Protein AF-A0A1X3ISD0-F1 (afdb_monomer_lite)

Secondary structure (DSSP, 8-state):
----PPPPPPHHHHHHHHHHHHHHHHHHHHHHHHHHSHHHHHHHHHHHHHHHHHHHHHHHHHHHHHTS-HHHHHHHHHHTS-HHHHHHHHHHHHHHHHHHHHHHHTT----HHHHIIIIIIHHHHHHHHHHHHHHS-HHHHHHHHHTT-GGGGGGGG--HHHHHHHHHHHHHHHHHHHHHHHHHTT-TTS---HHHHHHHHHH-

Foldseek 3Di:
DDDDDPDPCPPVNVVVVVVVVVVVVVVVVVLVVQCPDPVVVVVVVVVVVVVVVVVVVVVVVVVVVPVCALLVVLLVVLVPDDCVSSVVVVVVLVVLVVVCVVCVVVVHRRCRSNCCSVPVSVVVVVVVVVVCVVPVPPVNCVVCVVLVNNCVVVVVPDDPVRVVVSVVSVVVVVVVQLVVQLVVLPCPPVPSDPVSSVVSVVVD

Structure (mmCIF, N/CA/C/O backbone):
data_AF-A0A1X3ISD0-F1
#
_entry.id   AF-A0A1X3ISD0-F1
#
loop_
_atom_site.group_PDB
_atom_site.id
_atom_site.type_symbol
_atom_site.label_atom_id
_atom_site.label_alt_id
_atom_site.label_comp_id
_atom_site.label_asym_id
_atom_site.label_entity_id
_atom_site.label_seq_id
_atom_site.pdbx_PDB_ins_code
_atom_site.Cartn_x
_atom_site.Cartn_y
_atom_site.Cartn_z
_atom_site.occupancy
_atom_site.B_iso_or_equiv
_atom_site.auth_seq_id
_atom_site.auth_comp_id
_atom_site.auth_asym_id
_atom_site.auth_atom_id
_atom_site.pdbx_PDB_model_num
ATOM 1 N N . GLU A 1 1 ? -62.591 -20.072 -14.871 1.00 38.78 1 GLU A N 1
ATOM 2 C CA . GLU A 1 1 ? -61.325 -20.826 -14.747 1.00 38.78 1 GLU A CA 1
ATOM 3 C C . GLU A 1 1 ? -60.532 -20.212 -13.598 1.00 38.78 1 GLU A C 1
ATOM 5 O O . GLU A 1 1 ? -60.422 -19.001 -13.573 1.00 38.78 1 GLU A O 1
ATOM 10 N N . GLY A 1 2 ? -60.033 -20.883 -12.570 1.00 45.59 2 GLY A N 1
ATOM 11 C CA . GLY A 1 2 ? -60.234 -22.225 -12.057 1.00 45.59 2 GLY A CA 1
ATOM 12 C C . GLY A 1 2 ? -59.922 -22.156 -10.557 1.00 45.59 2 GLY A C 1
ATOM 13 O O . GLY A 1 2 ? -58.881 -21.642 -10.155 1.00 45.59 2 GLY A O 1
ATOM 14 N N . THR A 1 3 ? -60.846 -22.611 -9.719 1.00 42.22 3 THR A N 1
ATOM 15 C CA . THR A 1 3 ? -60.597 -22.817 -8.291 1.00 42.22 3 THR A CA 1
ATOM 16 C C . THR A 1 3 ? -59.847 -24.136 -8.152 1.00 42.22 3 THR A C 1
ATOM 18 O O . THR A 1 3 ? -60.430 -25.199 -8.361 1.00 42.22 3 THR A O 1
ATOM 21 N N . GLY A 1 4 ? -58.545 -24.065 -7.870 1.00 45.06 4 GLY A N 1
ATOM 22 C CA . GLY A 1 4 ? -57.717 -25.232 -7.580 1.00 45.06 4 GLY A CA 1
ATOM 23 C C . GLY A 1 4 ? -58.207 -25.915 -6.307 1.00 45.06 4 GLY A C 1
ATOM 24 O O . GLY A 1 4 ? -57.958 -25.435 -5.206 1.00 45.06 4 GLY A O 1
ATOM 25 N N . ILE A 1 5 ? -58.946 -27.007 -6.475 1.00 48.41 5 ILE A N 1
ATOM 26 C CA . ILE A 1 5 ? -59.338 -27.919 -5.401 1.00 48.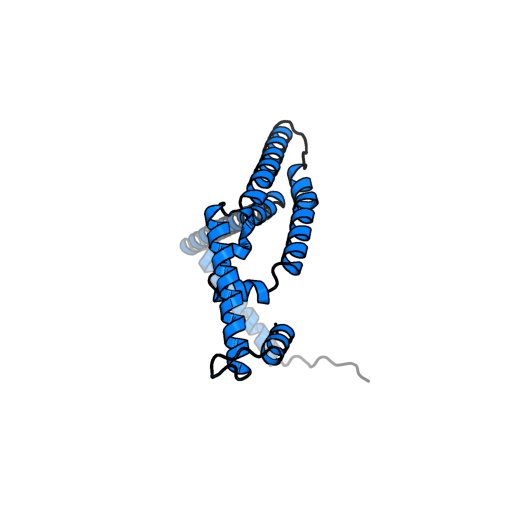41 5 ILE A CA 1
ATOM 27 C C . ILE A 1 5 ? -58.033 -28.510 -4.835 1.00 48.41 5 ILE A C 1
ATOM 29 O O . ILE A 1 5 ? -57.264 -29.067 -5.625 1.00 48.41 5 ILE A O 1
ATOM 33 N N . PRO A 1 6 ? -57.729 -28.390 -3.527 1.00 56.78 6 PRO A N 1
ATOM 34 C CA . PRO A 1 6 ? -56.578 -29.078 -2.961 1.00 56.78 6 PRO A CA 1
ATOM 35 C C . PRO A 1 6 ? -56.809 -30.579 -3.142 1.00 56.78 6 PRO A C 1
ATOM 37 O O . PRO A 1 6 ? -57.870 -31.095 -2.788 1.00 56.78 6 PRO A O 1
ATOM 40 N N . ALA A 1 7 ? -55.849 -31.256 -3.775 1.00 58.34 7 ALA A N 1
ATOM 41 C CA . ALA A 1 7 ? -55.898 -32.699 -3.956 1.00 58.34 7 ALA A CA 1
ATOM 42 C C . ALA A 1 7 ? -56.188 -33.354 -2.593 1.00 58.34 7 ALA A C 1
ATOM 44 O O . ALA A 1 7 ? -55.534 -32.979 -1.617 1.00 58.34 7 ALA A O 1
ATOM 45 N N . PRO A 1 8 ? -57.166 -34.274 -2.491 1.00 62.66 8 PRO A N 1
ATOM 46 C CA . PRO A 1 8 ? -57.439 -34.944 -1.229 1.00 62.66 8 PRO A CA 1
ATOM 47 C C . PRO A 1 8 ? -56.151 -35.639 -0.798 1.00 62.66 8 PRO A C 1
ATOM 49 O O . PRO A 1 8 ? -55.604 -36.440 -1.561 1.00 62.66 8 PRO A O 1
ATOM 52 N N . GLU A 1 9 ? -55.636 -35.278 0.380 1.00 61.91 9 GLU A N 1
ATOM 53 C CA . GLU A 1 9 ? -54.476 -35.941 0.967 1.00 61.91 9 GLU A CA 1
ATOM 54 C C . GLU A 1 9 ? -54.738 -37.446 0.916 1.00 61.91 9 GLU A C 1
ATOM 56 O O . GLU A 1 9 ? -55.729 -37.949 1.452 1.00 61.91 9 GLU A O 1
ATOM 61 N N . SER A 1 10 ? -53.900 -38.158 0.165 1.00 77.00 10 SER A N 1
ATOM 62 C CA . SER A 1 10 ? -54.005 -39.605 0.041 1.00 77.00 10 SER A CA 1
ATOM 63 C C . SER A 1 10 ? -53.970 -40.198 1.447 1.00 77.00 10 SER A C 1
ATOM 65 O O . SER A 1 10 ? -53.147 -39.798 2.267 1.00 77.00 10 SER A O 1
ATOM 67 N N . ALA A 1 11 ? -54.817 -41.184 1.746 1.00 79.25 11 ALA A N 1
ATOM 68 C CA . ALA A 1 11 ? -54.776 -41.858 3.047 1.00 79.25 11 ALA A CA 1
ATOM 69 C C . ALA A 1 11 ? -53.349 -42.342 3.396 1.00 79.25 11 ALA A C 1
ATOM 71 O O . ALA A 1 11 ? -52.962 -42.355 4.559 1.00 79.25 11 ALA A O 1
ATOM 72 N N . LEU A 1 12 ? -52.529 -42.650 2.382 1.00 82.31 12 LEU A N 1
ATOM 73 C CA . LEU A 1 12 ? -51.116 -42.994 2.537 1.00 82.31 12 LEU A CA 1
ATOM 74 C C . LEU A 1 12 ? -50.224 -41.818 2.969 1.00 82.31 12 LEU A C 1
ATOM 76 O O . LEU A 1 12 ? -49.296 -42.045 3.740 1.00 82.31 12 LEU A O 1
ATOM 80 N N . SER A 1 13 ? -50.470 -40.586 2.506 1.00 83.19 13 SER A N 1
ATOM 81 C CA . SER A 1 13 ? -49.687 -39.418 2.942 1.00 83.19 13 SER A CA 1
ATOM 82 C C . SER A 1 13 ? -49.973 -39.081 4.402 1.00 83.19 13 SER A C 1
ATOM 84 O O . SER A 1 13 ? -49.036 -38.916 5.172 1.00 83.19 13 SER A O 1
ATOM 86 N N . SER A 1 14 ? -51.243 -39.130 4.817 1.00 86.50 14 SER A N 1
ATOM 87 C CA . SER A 1 14 ? -51.630 -38.946 6.223 1.00 86.50 14 SER A CA 1
ATOM 88 C C . SER A 1 14 ? -50.977 -39.986 7.150 1.00 86.50 14 SER A C 1
ATOM 90 O O . SER A 1 14 ? -50.458 -39.643 8.212 1.00 86.50 14 SER A O 1
ATOM 92 N N . TRP A 1 15 ? -50.918 -41.254 6.725 1.00 88.75 15 TRP A N 1
ATOM 93 C CA . TRP A 1 15 ? -50.222 -42.311 7.468 1.00 88.75 15 TRP A CA 1
ATOM 94 C C . TRP A 1 15 ? -48.700 -42.119 7.518 1.00 88.75 15 TRP A C 1
ATOM 96 O O . TRP A 1 15 ? -48.088 -42.384 8.552 1.00 88.75 15 TRP A O 1
ATOM 106 N N . LEU A 1 16 ? -48.080 -41.659 6.427 1.00 91.31 16 LEU A N 1
ATOM 107 C CA . LEU A 1 16 ? -46.647 -41.356 6.38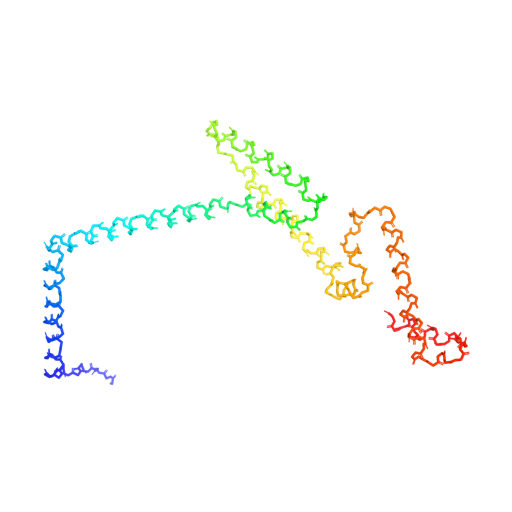8 1.00 91.31 16 LEU A CA 1
ATOM 108 C C . LEU A 1 16 ? -46.285 -40.187 7.308 1.00 91.31 16 LEU A C 1
ATOM 110 O O . LEU A 1 16 ? -45.279 -40.269 8.010 1.00 91.31 16 LEU A O 1
ATOM 114 N N . ASP A 1 17 ? -47.104 -39.138 7.343 1.00 90.50 17 ASP A N 1
ATOM 115 C CA . ASP A 1 17 ? -46.893 -37.988 8.225 1.00 90.50 17 ASP A CA 1
ATOM 116 C C . ASP A 1 17 ? -47.109 -38.366 9.694 1.00 90.50 17 ASP A C 1
ATOM 118 O O . ASP A 1 17 ? -46.289 -38.017 10.544 1.00 90.50 17 ASP A O 1
ATOM 122 N N . ALA A 1 18 ? -48.129 -39.177 9.997 1.00 89.44 18 ALA A N 1
ATOM 123 C CA . ALA A 1 18 ? -48.327 -39.734 11.335 1.00 89.44 18 ALA A CA 1
ATOM 124 C C . ALA A 1 18 ? -47.144 -40.614 11.775 1.00 89.44 18 ALA A C 1
ATOM 126 O O . ALA A 1 18 ? -46.700 -40.536 12.920 1.00 89.44 18 ALA A O 1
ATOM 127 N N . TYR A 1 19 ? -46.592 -41.420 10.863 1.00 91.38 19 TYR A N 1
ATOM 128 C CA . TYR A 1 19 ? -45.420 -42.251 11.135 1.00 91.38 19 TYR A CA 1
ATOM 129 C C . TYR A 1 19 ? -44.146 -41.421 11.354 1.00 91.38 19 TYR A C 1
ATOM 131 O O . TYR A 1 19 ? -43.355 -41.734 12.244 1.00 91.38 19 TYR A O 1
ATOM 139 N N . ARG A 1 20 ? -43.945 -40.342 10.584 1.00 94.12 20 ARG A N 1
ATOM 140 C CA . ARG A 1 20 ? -42.837 -39.395 10.796 1.00 94.12 20 ARG A CA 1
ATOM 141 C C . ARG A 1 20 ? -42.959 -38.690 12.141 1.00 94.12 20 ARG A C 1
ATOM 143 O O . ARG A 1 20 ? -41.997 -38.712 12.896 1.00 94.12 20 ARG A O 1
ATOM 150 N N . ALA A 1 21 ? -44.141 -38.172 12.469 1.00 92.25 21 ALA A N 1
ATOM 151 C CA . ALA A 1 21 ? -44.401 -37.514 13.746 1.00 92.25 21 ALA A CA 1
ATOM 152 C C . ALA A 1 21 ? -44.193 -38.459 14.944 1.00 92.25 21 ALA A C 1
ATOM 154 O O . ALA A 1 21 ? -43.685 -38.055 15.988 1.00 92.25 21 ALA A O 1
ATOM 155 N N . GLU A 1 22 ? -44.556 -39.736 14.803 1.00 92.00 22 GLU A N 1
ATOM 156 C CA . GLU A 1 22 ? -44.292 -40.757 15.821 1.00 92.00 22 GLU A CA 1
ATOM 157 C C . GLU A 1 22 ? -42.791 -41.071 15.949 1.00 92.00 22 GLU A C 1
ATOM 159 O O . GLU A 1 22 ? -42.284 -41.228 17.060 1.00 92.00 22 GLU A O 1
ATOM 164 N N . ASN A 1 23 ? -42.052 -41.131 14.838 1.00 91.44 23 ASN A N 1
ATOM 165 C CA . ASN A 1 23 ? -40.600 -41.317 14.871 1.00 91.44 23 ASN A CA 1
ATOM 166 C C . ASN A 1 23 ? -39.874 -40.116 15.482 1.00 91.44 23 ASN A C 1
ATOM 168 O O . ASN A 1 23 ? -38.968 -40.317 16.286 1.00 91.44 23 ASN A O 1
ATOM 172 N N . GLU A 1 24 ? -40.296 -38.894 15.159 1.00 93.31 24 GLU A N 1
ATOM 173 C CA . GLU A 1 24 ? -39.796 -37.665 15.783 1.00 93.31 24 GLU A CA 1
ATOM 174 C C . GLU A 1 24 ? -40.039 -37.701 17.292 1.00 93.31 24 GLU A C 1
ATOM 176 O O . GLU A 1 24 ? -39.098 -37.535 18.061 1.00 93.31 24 GLU A O 1
ATOM 181 N N . ARG A 1 25 ? -41.251 -38.062 17.736 1.00 91.56 25 ARG A N 1
ATOM 182 C CA . ARG A 1 25 ? -41.548 -38.236 19.166 1.00 91.56 25 ARG A CA 1
ATOM 183 C C . ARG A 1 25 ? -40.671 -39.281 19.842 1.00 91.56 25 ARG A C 1
ATOM 185 O O . ARG A 1 25 ? -40.225 -39.076 20.969 1.00 91.56 25 ARG A O 1
ATOM 192 N N . ARG A 1 26 ? -40.431 -40.422 19.192 1.00 90.81 26 ARG A N 1
ATOM 193 C CA . ARG A 1 26 ? -39.543 -41.464 19.735 1.00 90.81 26 ARG A CA 1
ATOM 194 C C . ARG A 1 26 ? -38.106 -40.986 19.830 1.00 90.81 26 ARG A C 1
ATOM 196 O O . ARG A 1 26 ? -37.429 -41.315 20.800 1.00 90.81 26 ARG A O 1
ATOM 203 N N . GLN A 1 27 ? -37.661 -40.217 18.847 1.00 88.44 27 GLN A N 1
ATOM 204 C CA . GLN A 1 27 ? -36.331 -39.636 18.829 1.00 88.44 27 GLN A CA 1
ATOM 205 C C . GLN A 1 27 ? -36.179 -38.579 19.930 1.00 88.44 27 GLN A C 1
ATOM 207 O O . GLN A 1 27 ? -35.252 -38.674 20.725 1.00 88.44 27 GLN A O 1
ATOM 212 N N . GLU A 1 28 ? -37.152 -37.681 20.088 1.00 90.00 28 GLU A N 1
ATOM 213 C CA . GLU A 1 28 ? -37.207 -36.715 21.190 1.00 90.00 28 GLU A CA 1
ATOM 214 C C . GLU A 1 28 ? -37.200 -37.404 22.562 1.00 90.00 28 GLU A C 1
ATOM 216 O O . GLU A 1 28 ? -36.478 -36.984 23.466 1.00 90.00 28 GLU A O 1
ATOM 221 N N . MET A 1 29 ? -37.965 -38.491 22.732 1.00 89.94 29 MET A N 1
ATOM 222 C CA . MET A 1 29 ? -37.956 -39.272 23.974 1.00 89.94 29 MET A CA 1
ATOM 223 C C . MET A 1 29 ? -36.604 -39.950 24.225 1.00 89.94 29 MET A C 1
ATOM 225 O O . MET A 1 29 ? -36.161 -40.005 25.373 1.00 89.94 29 MET A O 1
ATOM 229 N N . ALA A 1 30 ? -35.935 -40.449 23.182 1.00 87.94 30 ALA A N 1
ATOM 230 C CA . ALA A 1 30 ? -34.604 -41.039 23.292 1.00 87.94 30 ALA A CA 1
ATOM 231 C C . ALA A 1 30 ? -33.539 -39.986 23.650 1.00 87.94 30 ALA A C 1
ATOM 233 O O . ALA A 1 30 ? -32.711 -40.233 24.528 1.00 87.94 30 ALA A O 1
ATOM 234 N N . ASP A 1 31 ? -33.608 -38.796 23.053 1.00 87.25 31 ASP A N 1
ATOM 235 C CA . ASP A 1 31 ? -32.714 -37.669 23.341 1.00 87.25 31 ASP A CA 1
ATOM 236 C C . ASP A 1 31 ? -32.949 -37.108 24.757 1.00 87.25 31 ASP A C 1
ATOM 238 O O . ASP A 1 31 ? -32.004 -36.801 25.494 1.00 87.25 31 ASP A O 1
ATOM 242 N N . ALA A 1 32 ? -34.209 -37.046 25.200 1.00 88.62 32 ALA A N 1
ATOM 243 C CA . ALA A 1 32 ? -34.578 -36.689 26.569 1.00 88.62 32 ALA A CA 1
ATOM 244 C C . ALA A 1 32 ? -34.094 -37.741 27.585 1.00 88.62 32 ALA A C 1
ATOM 246 O O . ALA A 1 32 ? -33.548 -37.397 28.634 1.00 88.62 32 ALA A O 1
ATOM 247 N N . ALA A 1 33 ? -34.231 -39.031 27.269 1.00 89.25 33 ALA A N 1
ATOM 248 C CA . ALA A 1 33 ? -33.731 -40.109 28.117 1.00 89.25 33 ALA A CA 1
ATOM 249 C C . ALA A 1 33 ? -32.197 -40.096 28.201 1.00 89.25 33 ALA A C 1
ATOM 251 O O . ALA A 1 33 ? -31.640 -40.242 29.290 1.00 89.25 33 ALA A O 1
ATOM 252 N N . PHE A 1 34 ? -31.508 -39.864 27.079 1.00 87.31 34 PHE A N 1
ATOM 253 C CA . PHE A 1 34 ? -30.054 -39.743 27.035 1.00 87.31 34 PHE A CA 1
ATOM 254 C C . PHE A 1 34 ? -29.571 -38.536 27.838 1.00 87.31 34 PHE A C 1
ATOM 256 O O . PHE A 1 34 ? -28.694 -38.684 28.690 1.00 87.31 34 PHE A O 1
ATOM 263 N N . SER A 1 35 ? -30.174 -37.362 27.641 1.00 88.81 35 SER A N 1
ATOM 264 C CA . SER A 1 35 ? -29.830 -36.153 28.398 1.00 88.81 35 SER A CA 1
ATOM 265 C C . SER A 1 35 ? -30.099 -36.291 29.898 1.00 88.81 35 SER A C 1
ATOM 267 O O . SER A 1 35 ? -29.328 -35.758 30.689 1.00 88.81 35 SER A O 1
ATOM 269 N N . ALA A 1 36 ? -31.104 -37.071 30.312 1.00 88.56 36 ALA A N 1
ATOM 270 C CA . ALA A 1 36 ? -31.359 -37.379 31.719 1.00 88.56 36 ALA A CA 1
ATOM 271 C C . ALA A 1 36 ? -30.289 -38.288 32.359 1.00 88.56 36 ALA A C 1
ATOM 273 O O . ALA A 1 36 ? -30.129 -38.274 33.584 1.00 88.56 36 ALA A O 1
ATOM 274 N N . THR A 1 37 ? -29.521 -39.053 31.573 1.00 91.38 37 THR A N 1
ATOM 275 C CA . THR A 1 37 ? -28.419 -39.861 32.120 1.00 91.38 37 THR A CA 1
ATOM 276 C C . THR A 1 37 ? -27.298 -38.978 32.689 1.00 91.38 37 THR A C 1
ATOM 278 O O . THR A 1 37 ? -27.081 -37.858 32.215 1.00 91.38 37 THR A O 1
ATOM 281 N N . PRO A 1 38 ? -26.520 -39.461 33.679 1.00 88.94 38 PRO A N 1
ATOM 282 C CA . PRO A 1 38 ? -25.383 -38.710 34.217 1.00 88.94 38 PRO A CA 1
ATOM 283 C C . PRO A 1 38 ? -24.359 -38.314 33.144 1.00 88.94 38 PRO A C 1
ATOM 285 O O . PRO A 1 38 ? -23.798 -37.220 33.196 1.00 88.94 38 PRO A O 1
ATOM 288 N N . LEU A 1 39 ? -24.147 -39.188 32.154 1.00 89.50 39 LEU A N 1
ATOM 289 C CA . LEU A 1 39 ? -23.219 -38.956 31.051 1.00 89.50 39 LEU A CA 1
ATOM 290 C C . LEU A 1 39 ? -23.773 -37.933 30.049 1.00 89.50 39 LEU A C 1
ATOM 292 O O . LEU A 1 39 ? -23.058 -37.001 29.692 1.00 89.50 39 LEU A O 1
ATOM 296 N N . GLY A 1 40 ? -25.042 -38.054 29.646 1.00 89.44 40 GLY A N 1
ATOM 297 C CA . GLY A 1 40 ? -25.679 -37.091 28.742 1.00 89.44 40 GLY A CA 1
ATOM 298 C C . GLY A 1 40 ? -25.762 -35.687 29.344 1.00 89.44 40 GLY A C 1
ATOM 299 O O . GLY A 1 40 ? -25.429 -34.709 28.679 1.00 89.44 40 GLY A O 1
ATOM 300 N N . ASN A 1 41 ? -26.074 -35.580 30.639 1.00 89.19 41 ASN A N 1
ATOM 301 C CA . ASN A 1 41 ? -26.033 -34.312 31.368 1.00 89.19 41 ASN A CA 1
ATOM 302 C C . ASN A 1 41 ? -24.632 -33.682 31.393 1.00 89.19 41 ASN A C 1
ATOM 304 O O . ASN A 1 41 ? -24.502 -32.461 31.292 1.00 89.19 41 ASN A O 1
ATOM 308 N N . LEU A 1 42 ? -23.577 -34.488 31.550 1.00 90.94 42 LEU A N 1
ATOM 309 C CA . LEU A 1 42 ? -22.197 -33.998 31.546 1.00 90.94 42 LEU A CA 1
ATOM 310 C C . LEU A 1 42 ? -21.779 -33.510 30.151 1.00 90.94 42 LEU A C 1
ATOM 312 O O . LEU A 1 42 ? -21.200 -32.429 30.033 1.00 90.94 42 LEU A O 1
ATOM 316 N N . ILE A 1 43 ? -22.126 -34.272 29.109 1.00 90.44 43 ILE A N 1
ATOM 317 C CA . ILE A 1 43 ? -21.851 -33.925 27.710 1.00 90.44 43 ILE A CA 1
ATOM 318 C C . ILE A 1 43 ? -22.572 -32.626 27.338 1.00 90.44 43 ILE A C 1
ATOM 320 O O . ILE A 1 43 ? -21.912 -31.691 26.890 1.00 90.44 43 ILE A O 1
ATOM 324 N N . ASN A 1 44 ? -23.872 -32.502 27.620 1.00 88.44 44 ASN A N 1
ATOM 325 C CA . ASN A 1 44 ? -24.642 -31.293 27.308 1.00 88.44 44 ASN A CA 1
ATOM 326 C C . ASN A 1 44 ? -24.094 -30.051 28.023 1.00 88.44 44 ASN A C 1
ATOM 328 O O . ASN A 1 44 ? -23.913 -29.010 27.400 1.00 88.44 44 ASN A O 1
ATOM 332 N N . LYS A 1 45 ? -23.724 -30.166 29.306 1.00 88.38 45 LYS A N 1
ATOM 333 C CA . LYS A 1 45 ? -23.089 -29.060 30.045 1.00 88.38 45 LYS A CA 1
ATOM 334 C C . LYS A 1 45 ? -21.754 -28.639 29.437 1.00 88.38 45 LYS A C 1
ATOM 336 O O . LYS A 1 45 ? -21.447 -27.448 29.416 1.00 88.38 45 LYS A O 1
ATOM 341 N N . SER A 1 46 ? -20.952 -29.600 28.975 1.00 86.31 46 SER A N 1
ATOM 342 C CA . SER A 1 46 ? -19.682 -29.304 28.308 1.00 86.31 46 SER A CA 1
ATOM 343 C C . SER A 1 46 ? -19.898 -28.631 26.951 1.00 86.31 46 SER A C 1
ATOM 345 O O . SER A 1 46 ? -19.208 -27.659 26.648 1.00 86.31 46 SER A O 1
ATOM 347 N N . LEU A 1 47 ? -20.912 -29.069 26.198 1.00 89.19 47 LEU A N 1
ATOM 348 C CA . LEU A 1 47 ? -21.296 -28.489 24.914 1.00 89.19 47 LEU A CA 1
ATOM 349 C C . LEU A 1 47 ? -21.771 -27.042 25.088 1.00 89.19 47 LEU A C 1
ATOM 351 O O . LEU A 1 47 ? -21.279 -26.151 24.406 1.00 89.19 47 LEU A O 1
ATOM 355 N N . ASP A 1 48 ? -22.640 -26.789 26.070 1.00 87.81 48 ASP A N 1
ATOM 356 C CA . ASP A 1 48 ? -23.117 -25.445 26.413 1.00 87.81 48 ASP A CA 1
ATOM 357 C C . ASP A 1 48 ? -21.975 -24.526 26.861 1.00 87.81 48 ASP A C 1
ATOM 359 O O . ASP A 1 48 ? -21.951 -23.335 26.542 1.00 87.81 48 ASP A O 1
ATOM 363 N N . ALA A 1 49 ? -21.030 -25.053 27.645 1.00 86.12 49 ALA A N 1
ATOM 364 C CA . ALA A 1 49 ? -19.866 -24.296 28.090 1.00 86.12 49 ALA A CA 1
ATOM 365 C C . ALA A 1 49 ? -18.957 -23.931 26.911 1.00 86.12 49 ALA A C 1
ATOM 367 O O . ALA A 1 49 ? -18.498 -22.791 26.828 1.00 86.12 49 ALA A O 1
ATOM 368 N N . GLN A 1 50 ? -18.739 -24.868 25.988 1.00 83.12 50 GLN A N 1
ATOM 369 C CA . GLN A 1 50 ? -17.940 -24.653 24.790 1.00 83.12 50 GLN A CA 1
ATOM 370 C C . GLN A 1 50 ? -18.624 -23.686 23.820 1.00 83.12 50 GLN A C 1
ATOM 372 O O . GLN A 1 50 ? -17.992 -22.740 23.369 1.00 83.12 50 GLN A O 1
ATOM 377 N N . GLU A 1 51 ? -19.931 -23.814 23.595 1.00 86.94 51 GLU A N 1
ATOM 378 C CA . GLU A 1 51 ? -20.682 -22.895 22.739 1.00 86.94 51 GLU A CA 1
ATOM 379 C C . GLU A 1 51 ? -20.669 -21.463 23.305 1.00 86.94 51 GLU A C 1
ATOM 381 O O . GLU A 1 51 ? -20.531 -20.487 22.566 1.00 86.94 51 GLU A O 1
ATOM 386 N N . LYS A 1 52 ? -20.741 -21.310 24.636 1.00 86.06 52 LYS A N 1
ATOM 387 C CA . LYS A 1 52 ? -20.559 -20.011 25.305 1.00 86.06 52 LYS A CA 1
ATOM 388 C C . LYS A 1 52 ? -19.144 -19.467 25.113 1.00 86.06 52 LYS A C 1
ATOM 390 O O . LYS A 1 52 ? -19.000 -18.276 24.833 1.00 86.06 52 LYS A O 1
ATOM 395 N N . GLN A 1 53 ? -18.120 -20.312 25.237 1.00 79.44 53 GLN A N 1
ATOM 396 C CA . GLN A 1 53 ? -16.732 -19.924 24.983 1.00 79.44 53 GLN A CA 1
ATOM 397 C C . GLN A 1 53 ? -16.530 -19.492 23.525 1.00 79.44 53 GLN A C 1
ATOM 399 O O . GLN A 1 53 ? -16.013 -18.400 23.284 1.00 79.44 53 GLN A O 1
ATOM 404 N N . ASP A 1 54 ? -17.025 -20.258 22.561 1.00 85.38 54 ASP A N 1
ATOM 405 C CA . ASP A 1 54 ? -16.935 -19.957 21.133 1.00 85.38 54 ASP A CA 1
ATOM 406 C C . ASP A 1 54 ? -17.690 -18.668 20.777 1.00 85.38 54 ASP A C 1
ATOM 408 O O . ASP A 1 54 ? -17.163 -17.809 20.062 1.00 85.38 54 ASP A O 1
ATOM 412 N N . LYS A 1 55 ? -18.875 -18.442 21.361 1.00 83.50 55 LYS A N 1
ATOM 413 C CA . LYS A 1 55 ? -19.607 -17.166 21.257 1.00 83.50 55 LYS A CA 1
ATOM 414 C C . LYS A 1 55 ? -18.793 -16.002 21.829 1.00 83.50 55 LYS A C 1
ATOM 416 O O . LYS A 1 55 ? -18.722 -14.944 21.213 1.00 83.50 55 LYS A O 1
ATOM 421 N N . THR A 1 56 ? -18.111 -16.172 22.964 1.00 73.94 56 THR A N 1
ATOM 422 C CA . THR A 1 56 ? -17.229 -15.114 23.495 1.00 73.94 56 THR A CA 1
ATOM 423 C C . THR A 1 56 ? -15.969 -14.889 22.659 1.00 73.94 56 THR A C 1
ATOM 425 O O . THR A 1 56 ? -15.546 -13.743 22.510 1.00 73.94 56 THR A O 1
ATOM 428 N N . ILE A 1 57 ? -15.380 -15.935 22.073 1.00 74.69 57 ILE A N 1
ATOM 429 C CA . ILE A 1 57 ? -14.199 -15.835 21.203 1.00 74.69 57 ILE A CA 1
ATOM 430 C C . ILE A 1 57 ? -14.559 -15.145 19.889 1.00 74.69 57 ILE A C 1
ATOM 432 O O . ILE A 1 57 ? -13.817 -14.274 19.436 1.00 74.69 57 ILE 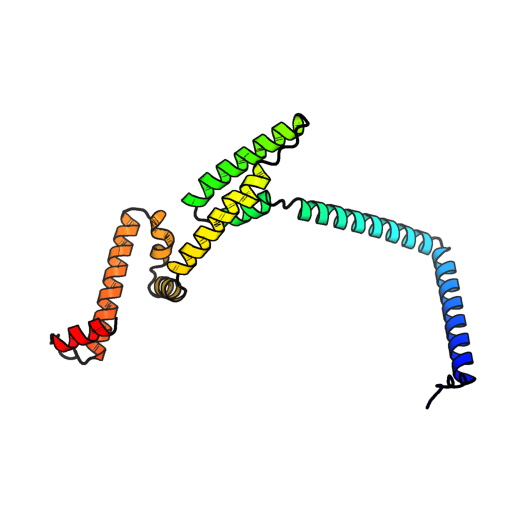A O 1
ATOM 436 N N . THR A 1 58 ? -15.703 -15.481 19.296 1.00 74.19 58 THR A N 1
ATOM 437 C CA . THR A 1 58 ? -16.216 -14.820 18.088 1.00 74.19 58 THR A CA 1
ATOM 438 C C . THR A 1 58 ? -16.556 -13.358 18.369 1.00 74.19 58 THR A C 1
ATOM 440 O O . THR A 1 58 ? -16.067 -12.491 17.651 1.00 74.19 58 THR A O 1
ATOM 443 N N . LEU A 1 59 ? -17.238 -13.049 19.479 1.00 73.81 59 LEU A N 1
ATOM 444 C CA . LEU A 1 59 ? -17.531 -11.668 19.883 1.00 73.81 59 LEU A CA 1
ATOM 445 C C . LEU A 1 59 ? -16.253 -10.853 20.157 1.00 73.81 59 LEU A C 1
ATOM 447 O O . LEU A 1 59 ? -16.142 -9.707 19.731 1.00 73.81 59 LEU A O 1
ATOM 451 N N . ALA A 1 60 ? -15.257 -11.436 20.832 1.00 66.00 60 ALA A N 1
ATOM 452 C CA . ALA A 1 60 ? -13.963 -10.796 21.074 1.00 66.00 60 ALA A CA 1
ATOM 453 C C . ALA A 1 60 ? -13.132 -10.660 19.786 1.00 66.00 60 ALA A C 1
ATOM 455 O O . ALA A 1 60 ? -12.416 -9.674 19.607 1.00 66.00 60 ALA A O 1
ATOM 456 N N . GLY A 1 61 ? -13.225 -11.632 18.879 1.00 64.00 61 GLY A N 1
ATOM 457 C CA . GLY A 1 61 ? -12.607 -11.612 17.558 1.00 64.00 61 GLY A CA 1
ATOM 458 C C . GLY A 1 61 ? -13.209 -10.533 16.665 1.00 64.00 61 GLY A C 1
ATOM 459 O O . GLY A 1 61 ? -12.468 -9.780 16.038 1.00 64.00 61 GLY A O 1
ATOM 460 N N . ASP A 1 62 ? -14.528 -10.389 16.664 1.00 60.75 62 ASP A N 1
ATOM 461 C CA . ASP A 1 62 ? -15.238 -9.364 15.904 1.00 60.75 62 ASP A CA 1
ATOM 462 C C . ASP A 1 62 ? -15.087 -7.982 16.540 1.00 60.75 62 ASP A C 1
ATOM 464 O O . ASP A 1 62 ? -14.885 -7.013 15.814 1.00 60.75 62 ASP A O 1
ATOM 468 N N . ALA A 1 63 ? -15.016 -7.882 17.870 1.00 53.47 63 ALA A N 1
ATOM 469 C CA . ALA A 1 63 ? -14.597 -6.663 18.559 1.00 53.47 63 ALA A CA 1
ATOM 470 C C . ALA A 1 63 ? -13.143 -6.288 18.223 1.00 53.47 63 ALA A C 1
ATOM 472 O O . ALA A 1 63 ? -12.844 -5.111 18.056 1.00 53.47 63 ALA A O 1
ATOM 473 N N . ARG A 1 64 ? -12.235 -7.261 18.048 1.00 55.59 64 ARG A N 1
ATOM 474 C CA . ARG A 1 64 ? -10.856 -7.030 17.568 1.00 55.59 64 ARG A CA 1
ATOM 475 C C . ARG A 1 64 ? -10.799 -6.643 16.088 1.00 55.59 64 ARG A C 1
ATOM 477 O O . ARG A 1 64 ? -9.972 -5.813 15.723 1.00 55.59 64 ARG A O 1
ATOM 484 N N . LYS A 1 65 ? -11.660 -7.203 15.231 1.00 53.50 65 LYS A N 1
ATOM 485 C CA . LYS A 1 65 ? -11.792 -6.803 13.817 1.00 53.50 65 LYS A CA 1
ATOM 486 C C . LYS A 1 65 ? -12.423 -5.417 13.686 1.00 53.50 65 LYS A C 1
ATOM 488 O O . LYS A 1 65 ? -11.929 -4.623 12.901 1.00 53.50 65 LYS A O 1
ATOM 493 N N . GLN A 1 66 ? -13.431 -5.082 14.491 1.00 49.19 66 GLN A N 1
ATOM 494 C CA . GLN A 1 66 ? -13.956 -3.717 14.625 1.00 49.19 66 GLN A CA 1
ATOM 495 C C . GLN A 1 66 ? -12.916 -2.766 15.230 1.00 49.19 66 GLN A C 1
ATOM 497 O O . GLN A 1 66 ? -12.856 -1.599 14.848 1.00 49.19 66 GLN A O 1
ATOM 502 N N . ALA A 1 67 ? -12.062 -3.265 16.129 1.00 46.38 67 ALA A N 1
ATOM 503 C CA . ALA A 1 67 ? -10.915 -2.537 16.656 1.00 46.38 67 ALA A CA 1
ATOM 504 C C . ALA A 1 67 ? -9.742 -2.444 15.671 1.00 46.38 67 ALA A C 1
ATOM 506 O O . ALA A 1 67 ? -8.817 -1.696 15.968 1.00 46.38 67 ALA A O 1
ATOM 507 N N . ARG A 1 68 ? -9.783 -3.082 14.484 1.00 57.28 68 ARG A N 1
ATOM 508 C CA . ARG A 1 68 ? -9.009 -2.602 13.326 1.00 57.28 68 ARG A CA 1
ATOM 509 C C . ARG A 1 68 ? -9.680 -1.321 12.841 1.00 57.28 68 ARG A C 1
ATOM 511 O O . ARG A 1 68 ? -10.363 -1.286 11.822 1.00 57.28 68 ARG A O 1
ATOM 518 N N . GLY A 1 69 ? -9.548 -0.268 13.640 1.00 76.62 69 GLY A N 1
ATOM 519 C CA . GLY A 1 69 ? -10.084 1.038 13.305 1.00 76.62 69 GLY A CA 1
ATOM 520 C C . GLY A 1 69 ? -9.419 1.557 12.034 1.00 76.62 69 GLY A C 1
ATOM 521 O O . GLY A 1 69 ? -8.352 1.093 11.634 1.00 76.62 69 GLY A O 1
ATOM 522 N N . ALA A 1 70 ? -9.997 2.596 11.434 1.00 81.06 70 ALA A N 1
ATOM 523 C CA . ALA A 1 70 ? -9.411 3.239 10.255 1.00 81.06 70 ALA A CA 1
ATOM 524 C C . ALA A 1 70 ? -7.939 3.661 10.458 1.00 81.06 70 ALA A C 1
ATOM 526 O O . ALA A 1 70 ? -7.197 3.797 9.494 1.00 81.06 70 ALA A O 1
ATOM 527 N N . 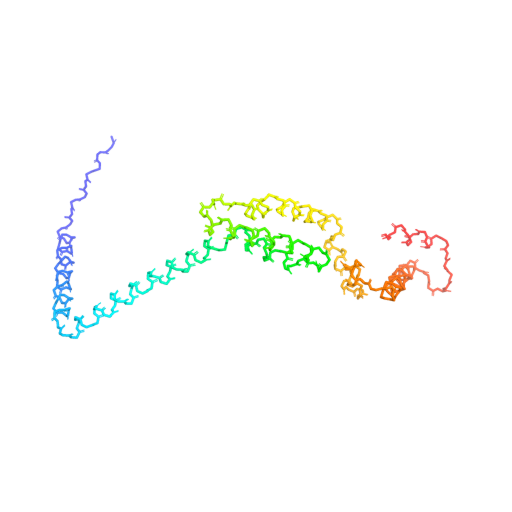VAL A 1 71 ? -7.512 3.857 11.711 1.00 85.69 71 VAL A N 1
ATOM 528 C CA . VAL A 1 71 ? -6.116 4.115 12.090 1.00 85.69 71 VAL A CA 1
ATOM 529 C C . VAL A 1 71 ? -5.225 2.894 11.879 1.00 85.69 71 VAL A C 1
ATOM 531 O O . VAL A 1 71 ? -4.126 3.053 11.362 1.00 85.69 71 VAL A O 1
ATOM 534 N N . ASP A 1 72 ? -5.661 1.696 12.267 1.00 86.12 72 ASP A N 1
ATOM 535 C CA . ASP A 1 72 ? -4.855 0.479 12.122 1.00 86.12 72 ASP A CA 1
ATOM 536 C C . ASP A 1 72 ? -4.811 0.012 10.663 1.00 86.12 72 ASP A C 1
ATOM 538 O O . ASP A 1 72 ? -3.758 -0.414 10.194 1.00 86.12 72 ASP A O 1
ATOM 542 N N . GLU A 1 73 ? -5.910 0.180 9.922 1.00 86.38 73 GLU A N 1
ATOM 543 C CA . GLU A 1 73 ? -5.939 -0.013 8.467 1.00 86.38 73 GLU A CA 1
ATOM 544 C C . GLU A 1 73 ? -4.985 0.965 7.766 1.00 86.38 73 GLU A C 1
ATOM 546 O O . GLU A 1 73 ? -4.104 0.543 7.021 1.00 86.38 73 GLU A O 1
ATOM 551 N N . ALA A 1 74 ? -5.063 2.261 8.091 1.00 87.50 74 ALA A N 1
ATOM 552 C CA . ALA A 1 74 ? -4.136 3.249 7.550 1.00 87.50 74 ALA A CA 1
ATOM 553 C C . ALA A 1 74 ? -2.679 2.948 7.936 1.00 87.50 74 ALA A C 1
ATOM 555 O O . ALA A 1 74 ? -1.780 3.135 7.121 1.00 87.50 74 ALA A O 1
ATOM 556 N N . MET A 1 75 ? -2.423 2.451 9.150 1.00 88.44 75 MET A N 1
ATOM 557 C CA . MET A 1 75 ? -1.082 2.056 9.583 1.00 88.44 75 MET A CA 1
ATOM 558 C C . MET A 1 75 ? -0.555 0.854 8.786 1.00 88.44 75 MET A C 1
ATOM 560 O O . MET A 1 75 ? 0.635 0.805 8.478 1.00 88.44 75 MET A O 1
ATOM 564 N N . ALA A 1 76 ? -1.420 -0.101 8.434 1.00 88.19 76 ALA A N 1
ATOM 565 C CA . ALA A 1 76 ? -1.065 -1.213 7.560 1.00 88.19 76 ALA A CA 1
ATOM 566 C C . ALA A 1 76 ? -0.716 -0.718 6.148 1.00 88.19 76 ALA A C 1
ATOM 568 O O . ALA A 1 76 ? 0.352 -1.058 5.646 1.00 88.19 76 ALA A O 1
ATOM 569 N N . SER A 1 77 ? -1.537 0.159 5.561 1.00 87.50 77 SER A N 1
ATOM 570 C CA . SER A 1 77 ? -1.261 0.759 4.248 1.00 87.50 77 SER A CA 1
ATOM 571 C C . SER A 1 77 ? 0.025 1.591 4.243 1.00 87.50 77 SER A C 1
ATOM 573 O O . SER A 1 77 ? 0.811 1.506 3.306 1.00 87.50 77 SER A O 1
ATOM 575 N N . LEU A 1 78 ? 0.305 2.345 5.313 1.00 90.12 78 LEU A N 1
ATOM 576 C CA . LEU A 1 78 ? 1.553 3.106 5.439 1.00 90.12 78 LEU A CA 1
ATOM 577 C C . LEU A 1 78 ? 2.787 2.198 5.438 1.00 90.12 78 LEU A C 1
ATOM 579 O O . LEU A 1 78 ? 3.821 2.587 4.908 1.00 90.12 78 LEU A O 1
ATOM 583 N N . ARG A 1 79 ? 2.703 0.992 6.012 1.00 87.69 79 ARG A N 1
ATOM 584 C CA . ARG A 1 79 ? 3.837 0.053 6.059 1.00 87.69 79 ARG A CA 1
ATOM 585 C C . ARG A 1 79 ? 4.243 -0.484 4.689 1.00 87.69 79 ARG A C 1
ATOM 587 O O . ARG A 1 79 ? 5.393 -0.891 4.554 1.00 87.69 79 ARG A O 1
ATOM 594 N N . LEU A 1 80 ? 3.334 -0.456 3.716 1.00 87.00 80 LEU A N 1
ATOM 595 C CA . LEU A 1 80 ? 3.604 -0.836 2.329 1.00 87.00 80 LEU A CA 1
ATOM 596 C C . LEU A 1 80 ? 4.358 0.258 1.562 1.00 87.00 80 LEU A C 1
ATOM 598 O O . LEU A 1 80 ? 4.944 -0.023 0.521 1.00 87.00 80 LEU A O 1
ATOM 602 N N . LEU A 1 81 ? 4.356 1.497 2.066 1.00 86.88 81 LEU A N 1
ATOM 603 C CA . LEU A 1 81 ? 5.039 2.607 1.418 1.00 86.88 81 LEU A CA 1
ATOM 604 C C . LEU A 1 81 ? 6.555 2.583 1.665 1.00 86.88 81 LEU A C 1
ATOM 606 O O . LEU A 1 81 ? 7.014 2.136 2.725 1.00 86.88 81 LEU A O 1
ATOM 610 N N . PRO A 1 82 ? 7.334 3.174 0.741 1.00 85.06 82 PRO A N 1
ATOM 611 C CA . PRO A 1 82 ? 8.737 3.491 0.964 1.00 85.06 82 PRO A CA 1
ATOM 612 C C . PRO A 1 82 ? 8.996 4.261 2.261 1.00 85.06 82 PRO A C 1
ATOM 614 O O . PRO A 1 82 ? 8.204 5.127 2.642 1.00 85.06 82 PRO A O 1
ATOM 617 N N . SER A 1 83 ? 10.143 4.011 2.902 1.00 83.44 83 SER A N 1
ATOM 618 C CA . SER A 1 83 ? 10.527 4.600 4.200 1.00 83.44 83 SER A CA 1
ATOM 619 C C . SER A 1 83 ? 10.395 6.126 4.242 1.00 83.44 83 SER A C 1
ATOM 621 O O . SER A 1 83 ? 9.813 6.668 5.179 1.00 83.44 83 SER A O 1
ATOM 623 N N . TYR A 1 84 ? 10.840 6.821 3.194 1.00 83.38 84 TYR A N 1
ATOM 624 C CA . TYR A 1 84 ? 10.804 8.285 3.123 1.00 83.38 84 TYR A CA 1
ATOM 625 C C . TYR A 1 84 ? 9.382 8.877 3.149 1.00 83.38 84 TYR A C 1
ATOM 627 O O . TYR A 1 84 ? 9.189 9.969 3.682 1.00 83.38 84 TYR A O 1
ATOM 635 N N . LEU A 1 85 ? 8.374 8.166 2.625 1.00 86.19 85 LEU A N 1
ATOM 636 C CA . LEU A 1 85 ? 6.960 8.562 2.734 1.00 86.19 85 LEU A CA 1
ATOM 637 C C . LEU A 1 85 ? 6.325 8.014 4.009 1.00 86.19 85 LEU A C 1
ATOM 639 O O . LEU A 1 85 ? 5.549 8.699 4.676 1.00 86.19 85 LEU A O 1
ATOM 643 N N . ARG A 1 86 ? 6.655 6.769 4.347 1.00 89.62 86 ARG A N 1
ATOM 644 C CA . ARG A 1 86 ? 6.086 6.027 5.466 1.00 89.62 86 ARG A CA 1
ATOM 645 C C . ARG A 1 86 ? 6.409 6.675 6.803 1.00 89.62 86 ARG A C 1
ATOM 647 O O . ARG A 1 86 ? 5.504 6.953 7.586 1.00 89.62 86 ARG A O 1
ATOM 654 N N . ASP A 1 87 ? 7.685 6.880 7.091 1.00 90.69 87 ASP A N 1
ATOM 655 C CA . ASP A 1 87 ? 8.175 7.214 8.425 1.00 90.69 87 ASP A CA 1
ATOM 656 C C . ASP A 1 87 ? 7.624 8.554 8.964 1.00 90.69 87 ASP A C 1
ATOM 658 O O . ASP A 1 87 ? 7.152 8.574 10.111 1.00 90.69 87 ASP A O 1
ATOM 662 N N . PRO A 1 88 ? 7.564 9.660 8.185 1.00 93.69 88 PRO A N 1
ATOM 663 C CA . PRO A 1 88 ? 6.937 10.893 8.666 1.00 93.69 88 PRO A CA 1
ATOM 664 C C . PRO A 1 88 ? 5.429 10.731 8.922 1.00 93.69 88 PRO A C 1
ATOM 666 O O . PRO A 1 88 ? 4.913 11.251 9.917 1.00 93.69 88 PRO A O 1
ATOM 669 N N . LEU A 1 89 ? 4.719 9.975 8.076 1.00 93.94 89 LEU A N 1
ATOM 670 C CA . LEU A 1 89 ? 3.276 9.750 8.208 1.00 93.94 89 LEU A CA 1
ATOM 671 C C . LEU A 1 89 ? 2.940 8.839 9.396 1.00 93.94 89 LEU A C 1
ATOM 673 O O . LEU A 1 89 ? 2.031 9.152 10.169 1.00 93.94 89 LEU A O 1
ATOM 677 N N . ILE A 1 90 ? 3.709 7.764 9.606 1.00 91.81 90 ILE A N 1
ATOM 678 C CA . ILE A 1 90 ? 3.583 6.887 10.779 1.00 91.81 90 ILE A CA 1
ATOM 679 C C . ILE A 1 90 ? 3.848 7.681 12.055 1.00 91.81 90 ILE A C 1
ATOM 681 O O . ILE A 1 90 ? 3.091 7.551 13.023 1.00 91.81 90 ILE A O 1
ATOM 685 N N . ARG A 1 91 ? 4.887 8.526 12.076 1.00 95.12 91 ARG A N 1
ATOM 686 C CA . ARG A 1 91 ? 5.203 9.366 13.239 1.00 95.12 91 ARG A CA 1
ATOM 687 C C . ARG A 1 91 ? 4.050 10.310 13.570 1.00 95.12 91 ARG A C 1
ATOM 689 O O . ARG A 1 91 ? 3.670 10.413 14.738 1.00 95.12 91 ARG A O 1
ATOM 696 N N . HIS A 1 92 ? 3.463 10.953 12.562 1.00 93.88 92 HIS A N 1
ATOM 697 C CA . HIS A 1 92 ? 2.328 11.853 12.755 1.00 93.88 92 HIS A CA 1
ATOM 698 C C . HIS A 1 92 ? 1.071 11.113 13.239 1.00 93.88 92 HIS A C 1
ATOM 700 O O . HIS A 1 92 ? 0.460 11.516 14.230 1.00 93.88 92 HIS A O 1
ATOM 706 N N . LEU A 1 93 ? 0.716 9.990 12.609 1.00 92.25 93 LEU A N 1
ATOM 707 C CA . LEU A 1 93 ? -0.439 9.185 13.011 1.00 92.25 93 LEU A CA 1
ATOM 708 C C . LEU A 1 93 ? -0.271 8.620 14.432 1.00 92.25 93 LEU A C 1
ATOM 710 O O . LEU A 1 93 ? -1.207 8.654 15.230 1.00 92.25 93 LEU A O 1
ATOM 714 N N . SER A 1 94 ? 0.936 8.174 14.783 1.00 91.56 94 SER A N 1
ATOM 715 C CA . SER A 1 94 ? 1.268 7.694 16.131 1.00 91.56 94 SER A CA 1
ATOM 716 C C . SER A 1 94 ? 1.165 8.803 17.178 1.00 91.56 94 SER A C 1
ATOM 718 O O . SER A 1 94 ? 0.680 8.567 18.285 1.00 91.56 94 SER A O 1
ATOM 720 N N . PHE A 1 95 ? 1.583 10.025 16.839 1.00 94.25 95 PHE A N 1
ATOM 721 C CA . PHE A 1 95 ? 1.408 11.192 17.703 1.00 94.25 95 PHE A CA 1
ATOM 722 C C . PHE A 1 95 ? -0.077 11.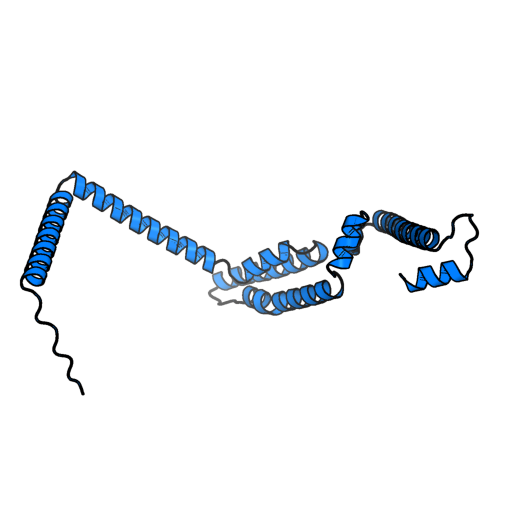496 17.947 1.00 94.25 95 PHE A C 1
ATOM 724 O O . PHE A 1 95 ? -0.489 11.669 19.096 1.00 94.25 95 PHE A O 1
ATOM 731 N N . LEU A 1 96 ? -0.895 11.493 16.889 1.00 92.62 96 LEU A N 1
ATOM 732 C CA . LEU A 1 96 ? -2.341 11.696 17.002 1.00 92.62 96 LEU A CA 1
ATOM 733 C C . LEU A 1 96 ? -3.011 10.608 17.847 1.00 92.62 96 LEU A C 1
ATOM 735 O O . LEU A 1 96 ? -3.855 10.930 18.681 1.00 92.62 96 LEU A O 1
ATOM 739 N N . ARG A 1 97 ? -2.597 9.346 17.688 1.00 89.56 97 ARG A N 1
ATOM 740 C CA . ARG A 1 97 ? -3.091 8.219 18.489 1.00 89.56 97 ARG A CA 1
ATOM 741 C C . ARG A 1 97 ? -2.771 8.395 19.975 1.00 89.56 97 ARG A C 1
ATOM 743 O O . ARG A 1 97 ? -3.673 8.311 20.802 1.00 89.56 97 ARG A O 1
ATOM 750 N N . LYS A 1 98 ? -1.522 8.734 20.316 1.00 90.69 98 LYS A N 1
ATOM 751 C CA . LYS A 1 98 ? -1.117 9.009 21.709 1.00 90.69 98 LYS A CA 1
ATOM 752 C C . LYS A 1 98 ? -1.900 10.175 22.316 1.00 90.69 98 LYS A C 1
ATOM 754 O O . LYS A 1 98 ? -2.339 10.095 23.461 1.00 90.69 98 LYS A O 1
ATOM 759 N N . LYS A 1 99 ? -2.109 11.250 21.547 1.00 90.62 99 LYS A N 1
ATOM 760 C CA . LYS A 1 99 ? -2.914 12.401 21.981 1.00 90.62 99 LYS A CA 1
ATOM 761 C C . LYS A 1 99 ? -4.370 12.002 22.235 1.00 90.62 99 LYS A C 1
ATOM 763 O O . LYS A 1 99 ? -4.934 12.368 23.261 1.00 90.62 99 LYS A O 1
ATOM 768 N N . GLN A 1 100 ? -4.950 11.207 21.340 1.00 89.06 100 GLN A N 1
ATOM 769 C CA . GLN A 1 100 ? -6.312 10.703 21.472 1.00 89.06 100 GLN A CA 1
ATOM 770 C C . GLN A 1 100 ? -6.486 9.792 22.696 1.00 89.06 100 GLN A C 1
ATOM 772 O O . GLN A 1 100 ? -7.471 9.921 23.421 1.00 89.06 100 GLN A O 1
ATOM 777 N N . GLU A 1 101 ? -5.528 8.904 22.965 1.00 87.56 101 GLU A N 1
ATOM 778 C CA . GLU A 1 101 ? -5.526 8.057 24.164 1.00 87.56 101 GLU A CA 1
ATOM 779 C C . GLU A 1 101 ? -5.419 8.892 25.452 1.00 87.56 101 GLU A C 1
ATOM 781 O O . GLU A 1 101 ? -6.142 8.634 26.416 1.00 87.56 101 GLU A O 1
ATOM 786 N N . ALA A 1 102 ? -4.586 9.939 25.463 1.00 88.94 102 ALA A N 1
ATOM 787 C CA . ALA A 1 102 ? -4.485 10.866 26.590 1.00 88.94 102 ALA A CA 1
ATOM 788 C C . ALA A 1 102 ? -5.786 11.656 26.826 1.00 88.94 102 ALA A C 1
ATOM 790 O O . ALA A 1 102 ? -6.187 11.848 27.974 1.00 88.94 102 ALA A O 1
ATOM 791 N N . ASP A 1 103 ? -6.467 12.084 25.761 1.00 89.12 103 ASP A N 1
ATOM 792 C CA . ASP A 1 103 ? -7.763 12.765 25.844 1.00 89.12 103 ASP A CA 1
ATOM 793 C C . ASP A 1 103 ? -8.874 11.825 26.344 1.00 89.12 103 ASP A C 1
ATOM 795 O O . ASP A 1 103 ? -9.664 12.224 27.202 1.00 89.12 103 ASP A O 1
ATOM 799 N N . ARG A 1 104 ? -8.892 10.559 25.894 1.00 85.44 104 ARG A N 1
ATOM 800 C CA . ARG A 1 104 ? -9.835 9.534 26.384 1.00 85.44 104 ARG A CA 1
ATOM 801 C C . ARG A 1 104 ? -9.675 9.279 27.881 1.00 85.44 104 ARG A C 1
ATOM 803 O O . ARG A 1 104 ? -10.677 9.207 28.585 1.00 85.44 104 ARG A O 1
ATOM 810 N N . ARG A 1 105 ? -8.436 9.221 28.388 1.00 85.69 105 ARG A N 1
ATOM 811 C CA . ARG A 1 105 ? -8.164 9.116 29.837 1.00 85.69 105 ARG A CA 1
ATOM 812 C C . ARG A 1 105 ? -8.704 10.309 30.631 1.00 85.69 105 ARG A C 1
ATOM 814 O O . ARG A 1 105 ? -9.047 10.155 31.793 1.00 85.69 105 ARG A O 1
ATOM 821 N N . LYS A 1 106 ? -8.812 11.481 30.001 1.00 90.31 106 LYS A N 1
ATOM 822 C CA . LYS A 1 106 ? -9.408 12.698 30.577 1.00 90.31 106 LYS A CA 1
ATOM 823 C C . LYS A 1 106 ? -10.928 12.787 30.357 1.00 90.31 106 LYS A C 1
ATOM 825 O O . LYS A 1 106 ? -11.500 13.854 30.555 1.00 90.31 106 LYS A O 1
ATOM 830 N N . GLY A 1 107 ? -11.576 11.716 29.886 1.00 85.62 107 GLY A N 1
ATOM 831 C CA . GLY A 1 107 ? -13.014 11.677 29.593 1.00 85.62 107 GLY A CA 1
ATOM 832 C C . GLY A 1 107 ? -13.432 12.427 28.322 1.00 85.62 107 GLY A C 1
ATOM 833 O O . GLY A 1 107 ? -14.624 12.548 28.042 1.00 85.62 107 GLY A O 1
ATOM 834 N N . LYS A 1 108 ? -12.482 12.930 27.522 1.00 86.81 108 LYS A N 1
ATOM 835 C CA . LYS A 1 108 ? -12.775 13.664 26.285 1.00 86.81 108 LYS A CA 1
ATOM 836 C C . LYS A 1 108 ? -12.905 12.696 25.112 1.00 86.81 108 LYS A C 1
ATOM 838 O O . LYS A 1 108 ? -12.025 11.872 24.859 1.00 86.81 108 LYS A O 1
ATOM 843 N N . LYS A 1 109 ? -13.983 12.831 24.337 1.00 80.81 109 LYS A N 1
ATOM 844 C CA . LYS A 1 109 ? -14.137 12.124 23.058 1.00 80.81 109 LYS A CA 1
ATOM 845 C C . LYS A 1 109 ? -13.286 12.826 21.996 1.00 80.81 109 LYS A C 1
ATOM 847 O O . LYS A 1 109 ? -13.663 13.867 21.471 1.00 80.81 109 LYS A O 1
ATOM 852 N N . SER A 1 110 ? -12.121 12.256 21.722 1.00 79.81 110 SER A N 1
ATOM 853 C CA . SER A 1 110 ? -11.157 12.701 20.713 1.00 79.81 110 SER A CA 1
ATOM 854 C C . SER A 1 110 ? -11.201 11.699 19.551 1.00 79.81 110 SER A C 1
ATOM 856 O O . SER A 1 110 ? -11.180 10.494 19.797 1.00 79.81 110 SER A O 1
ATOM 858 N N . TRP A 1 111 ? -11.341 12.196 18.319 1.00 84.81 111 TRP A N 1
ATOM 859 C CA . TRP A 1 111 ? -11.458 11.439 17.055 1.00 84.81 111 TRP A CA 1
ATOM 860 C C . TRP A 1 111 ? -10.384 11.858 16.036 1.00 84.81 111 TRP A C 1
ATOM 862 O O . TRP A 1 111 ? -10.514 11.663 14.827 1.00 84.81 111 TRP A O 1
ATOM 872 N N . GLN A 1 112 ? -9.335 12.536 16.503 1.00 87.62 112 GLN A N 1
ATOM 873 C CA . GLN A 1 112 ? -8.363 13.226 15.662 1.00 87.62 112 GLN A CA 1
ATOM 874 C C . GLN A 1 112 ? -7.553 12.232 14.821 1.00 87.62 112 GLN A C 1
ATOM 876 O O . GLN A 1 112 ? -7.329 12.498 13.639 1.00 87.62 112 GLN A O 1
ATOM 881 N N . ALA A 1 113 ? -7.157 11.085 15.388 1.00 88.38 113 ALA A N 1
ATOM 882 C CA . ALA A 1 113 ? -6.423 10.074 14.633 1.00 88.38 113 ALA A CA 1
ATOM 883 C C . ALA A 1 113 ? -7.326 9.390 13.597 1.00 88.38 113 ALA A C 1
ATOM 885 O O . ALA A 1 113 ? -6.918 9.255 12.445 1.00 88.38 113 ALA A O 1
ATOM 886 N N . GLU A 1 114 ? -8.572 9.039 13.949 1.00 88.62 114 GLU A N 1
ATOM 887 C CA . GLU A 1 114 ? -9.509 8.456 12.977 1.00 88.62 114 GLU A CA 1
ATOM 888 C C . GLU A 1 114 ? -9.870 9.447 11.859 1.00 88.62 114 GLU A C 1
ATOM 890 O O . GLU A 1 114 ? -9.948 9.049 10.696 1.00 88.62 114 GLU A O 1
ATOM 895 N N . ARG A 1 115 ? -10.038 10.743 12.166 1.00 90.50 115 ARG A N 1
ATOM 896 C CA . ARG A 1 115 ? -10.304 11.788 11.160 1.00 90.50 115 ARG A CA 1
ATOM 897 C C . ARG A 1 115 ? -9.120 11.979 10.216 1.00 90.50 115 ARG A C 1
ATOM 899 O O . ARG A 1 115 ? -9.322 12.112 9.011 1.00 90.50 115 ARG A O 1
ATOM 906 N N . TYR A 1 116 ? -7.898 11.983 10.743 1.00 92.38 116 TYR A N 1
ATOM 907 C CA . TYR A 1 116 ? -6.691 12.079 9.924 1.00 92.38 116 TYR A CA 1
ATOM 908 C C . TYR A 1 116 ? -6.519 10.846 9.028 1.00 92.38 116 TYR A C 1
ATOM 910 O O . TYR A 1 116 ? -6.249 10.996 7.837 1.00 92.38 116 TYR A O 1
ATOM 918 N N . ALA A 1 117 ? -6.765 9.648 9.567 1.00 90.31 117 ALA A N 1
ATOM 919 C CA . ALA A 1 117 ? -6.712 8.399 8.815 1.00 90.31 117 ALA A CA 1
ATOM 920 C C . ALA A 1 117 ? -7.759 8.343 7.691 1.00 90.31 117 ALA A C 1
ATOM 922 O O . ALA A 1 117 ? -7.421 8.119 6.530 1.00 90.31 117 ALA A O 1
ATOM 923 N N . ARG A 1 118 ? -9.030 8.619 8.005 1.00 88.25 118 ARG A N 1
ATOM 924 C CA . ARG A 1 118 ? -10.121 8.563 7.018 1.00 88.25 118 ARG A CA 1
ATOM 925 C C . ARG A 1 118 ? -10.094 9.704 6.006 1.00 88.25 118 ARG A C 1
ATOM 927 O O . ARG A 1 118 ? -10.611 9.519 4.909 1.00 88.25 118 ARG A O 1
ATOM 934 N N . GLY A 1 119 ? -9.555 10.861 6.385 1.00 91.12 119 GLY A N 1
ATOM 935 C CA . GLY A 1 119 ? -9.550 12.070 5.567 1.00 91.12 119 GLY A CA 1
ATOM 936 C C . GLY A 1 119 ? -8.224 12.291 4.851 1.00 91.12 119 GLY A C 1
ATOM 937 O O . GLY A 1 119 ? -8.119 12.086 3.645 1.00 91.12 119 GLY A O 1
ATOM 938 N N . THR A 1 120 ? -7.216 12.761 5.584 1.00 91.44 120 THR A N 1
ATOM 939 C CA . THR A 1 120 ? -5.950 13.211 4.993 1.00 91.44 120 THR A CA 1
ATOM 940 C C . THR A 1 120 ? -5.132 12.053 4.436 1.00 91.44 120 THR A C 1
ATOM 942 O O . THR A 1 120 ? -4.696 12.135 3.292 1.00 91.44 120 THR A O 1
ATOM 945 N N . LEU A 1 121 ? -4.955 10.970 5.203 1.00 91.06 121 LEU A N 1
ATOM 946 C CA . LEU A 1 121 ? -4.186 9.811 4.737 1.00 91.06 121 LEU A CA 1
ATOM 947 C C . LEU A 1 121 ? -4.844 9.151 3.529 1.00 91.06 121 LEU A C 1
ATOM 949 O O . LEU A 1 121 ? -4.158 8.903 2.546 1.00 91.06 121 LEU A O 1
ATOM 953 N N . ARG A 1 122 ? -6.171 8.975 3.546 1.00 91.06 122 ARG A N 1
ATOM 954 C CA . ARG A 1 122 ? -6.923 8.491 2.378 1.00 91.06 122 ARG A CA 1
ATOM 955 C C . ARG A 1 122 ? -6.622 9.309 1.118 1.00 91.06 122 ARG A C 1
ATOM 957 O O . ARG A 1 122 ? -6.258 8.739 0.100 1.00 91.06 122 ARG A O 1
ATOM 964 N N . LYS A 1 123 ? -6.701 10.643 1.198 1.00 93.56 123 LYS A N 1
ATOM 965 C CA . LYS A 1 123 ? -6.401 11.525 0.055 1.00 93.56 123 LYS A CA 1
ATOM 966 C C . LYS A 1 123 ? -4.950 11.418 -0.416 1.00 93.56 123 LYS A C 1
ATOM 968 O O . LYS A 1 123 ? -4.689 11.579 -1.603 1.00 93.56 123 LYS A O 1
ATOM 973 N N . ILE A 1 124 ? -4.004 11.203 0.500 1.00 91.88 124 ILE A N 1
ATOM 974 C CA . ILE A 1 124 ? -2.594 10.998 0.145 1.00 91.88 124 ILE A CA 1
ATOM 975 C C . ILE A 1 124 ? -2.435 9.682 -0.620 1.00 91.88 124 ILE A C 1
ATOM 977 O O . ILE A 1 124 ? -1.834 9.703 -1.689 1.00 91.88 124 ILE A O 1
ATOM 981 N N . PHE A 1 125 ? -3.016 8.585 -0.126 1.00 91.00 125 PHE A N 1
ATOM 982 C CA . PHE A 1 125 ? -2.987 7.293 -0.815 1.00 91.00 125 PHE A CA 1
ATOM 983 C C . PHE A 1 125 ? -3.633 7.371 -2.199 1.00 91.00 125 PHE A C 1
ATOM 985 O O . PHE A 1 125 ? -2.994 7.021 -3.178 1.00 91.00 125 PHE A O 1
ATOM 992 N N . GLU A 1 126 ? -4.823 7.964 -2.318 1.00 91.94 126 GLU A N 1
ATOM 993 C CA . GLU A 1 126 ? -5.490 8.128 -3.619 1.00 91.94 126 GLU A CA 1
ATOM 994 C C . GLU A 1 126 ? -4.656 8.940 -4.621 1.00 91.94 126 GLU A C 1
ATOM 996 O O . GLU A 1 126 ? -4.691 8.688 -5.825 1.00 91.94 126 GLU A O 1
ATOM 1001 N N . ARG A 1 127 ? -3.922 9.956 -4.152 1.00 93.31 127 ARG A N 1
ATOM 1002 C CA . ARG A 1 127 ? -3.019 10.732 -5.012 1.00 93.31 127 ARG A CA 1
ATOM 1003 C C . ARG A 1 127 ? -1.801 9.920 -5.421 1.00 93.31 127 ARG A C 1
ATOM 1005 O O . ARG A 1 127 ? -1.358 10.064 -6.560 1.00 93.31 127 ARG A O 1
ATOM 1012 N N . LEU A 1 128 ? -1.265 9.116 -4.507 1.00 88.81 128 LEU A N 1
ATOM 1013 C CA . LEU A 1 128 ? -0.145 8.234 -4.791 1.00 88.81 128 LEU A CA 1
ATOM 1014 C C . LEU A 1 128 ? -0.553 7.187 -5.826 1.00 88.81 128 LEU A C 1
ATOM 1016 O O . LEU A 1 128 ? 0.077 7.134 -6.869 1.00 88.81 128 LEU A O 1
ATOM 1020 N N . ASP A 1 129 ? -1.682 6.505 -5.638 1.00 87.81 129 ASP A N 1
ATOM 1021 C CA . ASP A 1 129 ? -2.191 5.502 -6.582 1.00 87.81 129 ASP A CA 1
ATOM 1022 C C . ASP A 1 129 ? -2.403 6.079 -7.990 1.00 87.81 129 ASP A C 1
ATOM 1024 O O . ASP A 1 129 ? -2.077 5.444 -8.991 1.00 87.81 129 ASP A O 1
ATOM 1028 N N . ARG A 1 130 ? -2.906 7.318 -8.102 1.00 89.12 130 ARG A N 1
ATOM 1029 C CA . ARG A 1 130 ? -3.028 8.003 -9.405 1.00 89.12 130 ARG A CA 1
ATOM 1030 C C . ARG A 1 130 ? -1.674 8.346 -10.018 1.00 89.12 130 ARG A C 1
ATOM 1032 O O . ARG A 1 130 ? -1.526 8.308 -11.237 1.00 89.12 130 ARG A O 1
ATOM 1039 N N . THR A 1 131 ? -0.712 8.733 -9.187 1.00 87.31 131 THR A N 1
ATOM 1040 C CA . THR A 1 131 ? 0.648 9.068 -9.626 1.00 87.31 131 THR A CA 1
ATOM 1041 C C . THR A 1 131 ? 1.354 7.801 -10.099 1.00 87.31 131 THR A C 1
ATOM 1043 O O . THR A 1 131 ? 1.873 7.774 -11.212 1.00 87.31 131 THR A O 1
ATOM 1046 N N . ASP A 1 132 ? 1.267 6.725 -9.328 1.00 85.50 132 ASP A N 1
ATOM 1047 C CA . ASP A 1 132 ? 1.807 5.415 -9.667 1.00 85.50 132 ASP A CA 1
ATOM 1048 C C . ASP A 1 132 ? 1.128 4.861 -10.924 1.00 85.50 132 ASP A C 1
ATOM 1050 O O . ASP A 1 132 ? 1.803 4.410 -11.841 1.00 85.50 132 ASP A O 1
ATOM 1054 N N . GLY A 1 133 ? -0.191 4.997 -11.067 1.00 84.00 133 GLY A N 1
ATOM 1055 C CA . GLY A 1 133 ? -0.885 4.625 -12.303 1.00 84.00 133 GLY A CA 1
ATOM 1056 C C . GLY A 1 133 ? -0.386 5.381 -13.544 1.00 84.00 133 GLY A C 1
ATOM 1057 O O . GLY A 1 133 ? -0.346 4.813 -14.634 1.00 84.00 133 GLY A O 1
ATOM 1058 N N . ARG A 1 134 ? 0.028 6.646 -13.389 1.00 86.06 134 ARG A N 1
ATOM 1059 C CA . ARG A 1 134 ? 0.527 7.485 -14.490 1.00 86.06 134 ARG A CA 1
ATOM 1060 C C . ARG A 1 134 ? 1.995 7.226 -14.835 1.00 86.06 134 ARG A C 1
ATOM 1062 O O . ARG A 1 134 ? 2.352 7.336 -16.003 1.00 86.06 134 ARG A O 1
ATOM 1069 N N . TRP A 1 135 ? 2.837 6.928 -13.845 1.00 82.38 135 TRP A N 1
ATOM 1070 C CA . TRP A 1 135 ? 4.296 6.846 -14.019 1.00 82.38 135 TRP A CA 1
ATOM 1071 C C . TRP A 1 135 ? 4.862 5.422 -13.900 1.00 82.38 135 TRP A C 1
ATOM 1073 O O . TRP A 1 135 ? 5.847 5.102 -14.554 1.00 82.38 135 TRP A O 1
ATOM 1083 N N . LEU A 1 136 ? 4.228 4.540 -13.125 1.00 84.38 136 LEU A N 1
ATOM 1084 C CA . LEU A 1 136 ? 4.587 3.126 -12.943 1.00 84.38 136 LEU A CA 1
ATOM 1085 C C . LEU A 1 136 ? 3.697 2.225 -13.811 1.00 84.38 136 LEU A C 1
ATOM 1087 O O . LEU A 1 136 ? 3.027 1.298 -13.328 1.00 84.38 136 LEU A O 1
ATOM 1091 N N . THR A 1 137 ? 3.700 2.482 -15.122 1.00 88.31 137 THR A N 1
ATOM 1092 C CA . THR A 1 137 ? 2.951 1.656 -16.077 1.00 88.31 137 THR A CA 1
ATOM 1093 C C . THR A 1 137 ? 3.417 0.193 -16.005 1.00 88.31 137 THR A C 1
ATOM 1095 O O . THR A 1 137 ? 4.585 -0.077 -15.701 1.00 88.31 137 THR A O 1
ATOM 1098 N N . PRO A 1 138 ? 2.534 -0.790 -16.265 1.00 86.31 138 PRO A N 1
ATOM 1099 C CA . PRO A 1 138 ? 2.925 -2.201 -16.259 1.00 86.31 138 PRO A CA 1
ATOM 1100 C C . PRO A 1 138 ? 4.089 -2.506 -17.214 1.00 86.31 138 PRO A C 1
ATOM 1102 O O . PRO A 1 138 ? 4.964 -3.299 -16.875 1.00 86.31 138 PRO A O 1
ATOM 1105 N N . GLY A 1 139 ? 4.133 -1.830 -18.370 1.00 86.50 139 GLY A N 1
ATOM 1106 C CA . GLY A 1 139 ? 5.228 -1.943 -19.335 1.00 86.50 139 GLY A CA 1
ATOM 1107 C C . GLY A 1 139 ? 6.556 -1.449 -18.767 1.00 86.50 139 GLY A C 1
ATOM 1108 O O . GLY A 1 139 ? 7.545 -2.172 -18.829 1.00 86.50 139 GLY A O 1
ATOM 1109 N N . TYR A 1 140 ? 6.564 -0.276 -18.127 1.00 87.44 140 TYR A N 1
ATOM 1110 C CA . TYR A 1 140 ? 7.764 0.259 -17.484 1.00 87.44 140 TYR A CA 1
ATOM 1111 C C . TYR A 1 140 ? 8.280 -0.652 -16.362 1.00 87.44 140 TYR A C 1
ATOM 1113 O O . TYR A 1 140 ? 9.468 -0.955 -16.311 1.00 87.44 140 TYR A O 1
ATOM 1121 N N . ARG A 1 141 ? 7.385 -1.175 -15.511 1.00 88.25 141 ARG A N 1
ATOM 1122 C CA . ARG A 1 141 ? 7.752 -2.143 -14.461 1.00 88.25 141 ARG A CA 1
ATOM 1123 C C . ARG A 1 141 ? 8.323 -3.440 -15.034 1.00 88.25 141 ARG A C 1
ATOM 1125 O O . ARG A 1 141 ? 9.309 -3.952 -14.516 1.00 88.25 141 ARG A O 1
ATOM 1132 N N . SER A 1 142 ? 7.729 -3.960 -16.110 1.00 87.69 142 SER A N 1
ATOM 1133 C CA . SER A 1 142 ? 8.244 -5.159 -16.776 1.00 87.69 142 SER A CA 1
ATOM 1134 C C . SER A 1 142 ? 9.592 -4.915 -17.453 1.00 87.69 142 SER A C 1
ATOM 1136 O O . SER A 1 142 ? 10.411 -5.830 -17.477 1.00 87.69 142 SER A O 1
ATOM 1138 N N . LEU A 1 143 ? 9.813 -3.729 -18.025 1.00 88.56 143 LEU A N 1
ATOM 1139 C CA . LEU A 1 143 ? 11.081 -3.355 -18.648 1.00 88.56 143 LEU A CA 1
ATOM 1140 C C . LEU A 1 143 ? 12.186 -3.250 -17.595 1.00 88.56 143 LEU A C 1
ATOM 1142 O O . LEU A 1 143 ? 13.230 -3.877 -17.748 1.00 88.56 143 LEU A O 1
ATOM 1146 N N . ALA A 1 144 ? 11.916 -2.534 -16.498 1.00 88.81 144 ALA A N 1
ATOM 1147 C CA . ALA A 1 144 ? 12.850 -2.386 -15.388 1.00 88.81 144 ALA A CA 1
ATOM 1148 C C . ALA A 1 144 ? 13.307 -3.752 -14.843 1.00 88.81 144 ALA A C 1
ATOM 1150 O O . ALA A 1 144 ? 14.505 -3.973 -14.696 1.00 88.81 144 ALA A O 1
ATOM 1151 N N . GLY A 1 145 ? 12.384 -4.702 -14.652 1.00 86.19 145 GLY A N 1
ATOM 1152 C CA . GLY A 1 145 ? 12.737 -6.041 -14.166 1.00 86.19 145 GLY A CA 1
ATOM 1153 C C . GLY A 1 145 ? 13.493 -6.917 -15.168 1.00 86.19 145 GLY A C 1
ATOM 1154 O O . GLY A 1 145 ? 14.350 -7.705 -14.773 1.00 86.19 145 GLY A O 1
ATOM 1155 N N . ARG A 1 146 ? 13.221 -6.787 -16.474 1.00 86.62 146 ARG A N 1
ATOM 1156 C CA . ARG A 1 146 ? 13.943 -7.550 -17.512 1.00 86.62 146 ARG A CA 1
ATOM 1157 C C . ARG A 1 146 ? 15.388 -7.087 -17.662 1.00 86.62 146 ARG A C 1
ATOM 1159 O O . ARG A 1 146 ? 16.285 -7.918 -17.751 1.00 86.62 146 ARG A O 1
ATOM 1166 N N . GLU A 1 147 ? 15.604 -5.777 -17.636 1.00 86.00 147 GLU A N 1
ATOM 1167 C CA . GLU A 1 147 ? 16.914 -5.162 -17.870 1.00 86.00 147 GLU A CA 1
ATOM 1168 C C . GLU A 1 147 ? 17.751 -5.024 -16.582 1.00 86.00 147 GLU A C 1
ATOM 1170 O O . GLU A 1 147 ? 18.818 -4.413 -16.593 1.00 86.00 147 GLU A O 1
ATOM 1175 N N . ARG A 1 148 ? 17.293 -5.606 -15.457 1.00 84.88 148 ARG A N 1
ATOM 1176 C CA . ARG A 1 148 ? 17.916 -5.481 -14.117 1.00 84.88 148 ARG A CA 1
ATOM 1177 C C . ARG A 1 148 ? 18.081 -4.019 -13.688 1.00 84.88 148 ARG A C 1
ATOM 1179 O O . ARG A 1 148 ? 19.055 -3.636 -13.044 1.00 84.88 148 ARG A O 1
ATOM 1186 N N . LEU A 1 149 ? 17.102 -3.215 -14.072 1.00 90.44 149 LEU A N 1
ATOM 1187 C CA . LEU A 1 149 ? 16.963 -1.792 -13.810 1.00 90.44 149 LEU A CA 1
ATOM 1188 C C . LEU A 1 149 ? 15.874 -1.536 -12.753 1.00 90.44 149 LEU A C 1
ATOM 1190 O O . LEU A 1 149 ? 15.294 -0.455 -12.711 1.00 90.44 149 LEU A O 1
ATOM 1194 N N . ASP A 1 150 ? 15.585 -2.511 -11.884 1.00 88.56 150 ASP A N 1
ATOM 1195 C CA . ASP A 1 150 ? 14.565 -2.417 -10.826 1.00 88.56 150 ASP A CA 1
ATOM 1196 C C . ASP A 1 150 ? 14.763 -1.203 -9.906 1.00 88.56 150 ASP A C 1
ATOM 1198 O O . ASP A 1 150 ? 13.801 -0.613 -9.412 1.00 88.56 150 ASP A O 1
ATOM 1202 N N . ASP A 1 151 ? 16.013 -0.776 -9.734 1.00 87.00 151 ASP A N 1
ATOM 1203 C CA . ASP A 1 151 ? 16.376 0.405 -8.956 1.00 87.00 151 ASP A CA 1
ATOM 1204 C C . ASP A 1 151 ? 15.789 1.706 -9.545 1.00 87.00 151 ASP A C 1
ATOM 1206 O O . ASP A 1 151 ? 15.549 2.660 -8.798 1.00 87.00 151 ASP A O 1
ATOM 1210 N N . LEU A 1 152 ? 15.437 1.752 -10.843 1.00 87.19 152 LEU A N 1
ATOM 1211 C CA . LEU A 1 152 ? 14.718 2.896 -11.431 1.00 87.19 152 LEU A CA 1
ATOM 1212 C C . LEU A 1 152 ? 13.334 3.104 -10.805 1.00 87.19 152 LEU A C 1
ATOM 1214 O O . LEU A 1 152 ? 12.793 4.210 -10.859 1.00 87.19 152 LEU A O 1
ATOM 1218 N N . LEU A 1 153 ? 12.753 2.068 -10.200 1.00 86.25 153 LEU A N 1
ATOM 1219 C CA . LEU A 1 153 ? 11.465 2.165 -9.516 1.00 86.25 153 LEU A CA 1
ATOM 1220 C C . LEU A 1 153 ? 11.596 2.844 -8.141 1.00 86.25 153 LEU A C 1
ATOM 1222 O O . LEU A 1 153 ? 10.601 3.307 -7.586 1.00 86.25 153 LEU A O 1
ATOM 1226 N N . TYR A 1 154 ? 12.818 2.950 -7.605 1.00 83.44 154 TYR A N 1
ATOM 1227 C CA . TYR A 1 154 ? 13.095 3.437 -6.251 1.00 83.44 154 TYR A CA 1
ATOM 1228 C C . TYR A 1 154 ? 14.165 4.535 -6.204 1.00 83.44 154 TYR A C 1
ATOM 1230 O O . TYR A 1 154 ? 14.826 4.705 -5.179 1.00 83.44 154 TYR A O 1
ATOM 1238 N N . LEU A 1 155 ? 14.276 5.346 -7.266 1.00 83.69 155 LEU A N 1
ATOM 1239 C CA . LEU A 1 155 ? 15.241 6.453 -7.381 1.00 83.69 155 LEU A CA 1
ATOM 1240 C C . LEU A 1 155 ? 15.400 7.320 -6.115 1.00 83.69 155 LEU A C 1
ATOM 1242 O O . LEU A 1 155 ? 16.541 7.600 -5.751 1.00 83.69 155 LEU A O 1
ATOM 1246 N N . PRO A 1 156 ? 14.327 7.722 -5.395 1.00 79.88 156 PRO A N 1
ATOM 1247 C CA . PRO A 1 156 ? 14.469 8.570 -4.207 1.00 79.88 156 PRO A CA 1
ATOM 1248 C C . PRO A 1 156 ? 15.230 7.920 -3.042 1.00 79.88 156 PRO A C 1
ATOM 1250 O O . PRO A 1 156 ? 15.601 8.612 -2.098 1.00 79.88 156 PRO A O 1
ATOM 1253 N N . GLN A 1 157 ? 15.414 6.599 -3.071 1.00 81.50 157 GLN A N 1
ATOM 1254 C CA . GLN A 1 157 ? 16.078 5.824 -2.020 1.00 81.50 157 GLN A CA 1
ATOM 1255 C C . GLN A 1 157 ? 17.536 5.498 -2.361 1.00 81.50 157 GLN A C 1
ATOM 1257 O O . GLN A 1 157 ? 18.266 5.008 -1.499 1.00 81.50 157 GLN A O 1
ATOM 1262 N N . LEU A 1 158 ? 17.959 5.749 -3.601 1.00 87.00 158 LEU A N 1
ATOM 1263 C CA . LEU A 1 158 ? 19.286 5.382 -4.071 1.00 87.00 158 LEU A CA 1
ATOM 1264 C C . LEU A 1 158 ? 20.342 6.392 -3.628 1.00 87.00 158 LEU A C 1
ATOM 1266 O O . LEU A 1 158 ? 20.120 7.603 -3.579 1.00 87.00 158 LEU A O 1
ATOM 1270 N N . ASN A 1 159 ? 21.536 5.879 -3.349 1.00 88.62 159 ASN A N 1
ATOM 1271 C CA . ASN A 1 159 ? 22.703 6.706 -3.087 1.00 88.62 159 ASN A CA 1
ATOM 1272 C C . ASN A 1 159 ? 23.326 7.228 -4.399 1.00 88.62 159 ASN A C 1
ATOM 1274 O O . ASN A 1 159 ? 23.045 6.733 -5.490 1.00 88.62 159 ASN A O 1
ATOM 1278 N N . LYS A 1 160 ? 24.226 8.216 -4.300 1.00 91.69 160 LYS A N 1
ATOM 1279 C CA . LYS A 1 160 ? 24.881 8.824 -5.473 1.00 91.69 160 LYS A CA 1
ATOM 1280 C C . LYS A 1 160 ? 25.565 7.791 -6.381 1.00 91.69 160 LYS A C 1
ATOM 1282 O O . LYS A 1 160 ? 25.443 7.891 -7.597 1.00 91.69 160 LYS A O 1
ATOM 1287 N N . HIS A 1 161 ? 26.271 6.819 -5.805 1.00 92.38 161 HIS A N 1
ATOM 1288 C CA . HIS A 1 161 ? 26.965 5.786 -6.575 1.00 92.38 161 HIS A CA 1
ATOM 1289 C C . HIS A 1 161 ? 25.990 4.843 -7.282 1.00 92.38 161 HIS A C 1
ATOM 1291 O O . HIS A 1 161 ? 26.189 4.538 -8.447 1.00 92.38 161 HIS A O 1
ATOM 1297 N N . GLN A 1 162 ? 24.912 4.436 -6.615 1.00 89.88 162 GLN A N 1
ATOM 1298 C CA . GLN A 1 162 ? 23.853 3.612 -7.191 1.00 89.88 162 GLN A CA 1
ATOM 1299 C C . GLN A 1 162 ? 23.170 4.338 -8.345 1.00 89.88 162 GLN A C 1
ATOM 1301 O O . GLN A 1 162 ? 22.992 3.744 -9.397 1.00 89.88 162 GLN A O 1
ATOM 1306 N N . ILE A 1 163 ? 22.872 5.631 -8.194 1.00 92.19 163 ILE A N 1
ATOM 1307 C CA . ILE A 1 163 ? 22.309 6.447 -9.278 1.00 92.19 163 ILE A CA 1
ATOM 1308 C C . ILE A 1 163 ? 23.275 6.512 -10.466 1.00 92.19 163 ILE A C 1
ATOM 1310 O O . ILE A 1 163 ? 22.843 6.375 -11.606 1.00 92.19 163 ILE A O 1
ATOM 1314 N N . GLN A 1 164 ? 24.575 6.694 -10.220 1.00 94.31 164 GLN A N 1
ATOM 1315 C CA . GLN A 1 164 ? 25.582 6.705 -11.285 1.00 94.31 164 GLN A CA 1
ATOM 1316 C C . GLN A 1 164 ? 25.672 5.354 -12.000 1.00 94.31 164 GLN A C 1
ATOM 1318 O O . GLN A 1 164 ? 25.619 5.315 -13.225 1.00 94.31 164 GLN A O 1
ATOM 1323 N N . THR A 1 165 ? 25.758 4.252 -11.254 1.00 92.00 165 THR A N 1
ATOM 1324 C CA . THR A 1 165 ? 25.774 2.897 -11.819 1.00 92.00 165 THR A CA 1
ATOM 1325 C C . THR A 1 165 ? 24.510 2.628 -12.627 1.00 92.00 165 THR A C 1
ATOM 1327 O O . THR A 1 165 ? 24.592 2.150 -13.755 1.00 92.00 165 THR A O 1
ATOM 1330 N N . LEU A 1 166 ? 23.349 2.999 -12.090 1.00 93.38 166 LEU A N 1
ATOM 1331 C CA . LEU A 1 166 ? 22.061 2.818 -12.742 1.00 93.38 166 LEU A CA 1
ATOM 1332 C C . LEU A 1 166 ? 21.949 3.643 -14.025 1.00 93.38 166 LEU A C 1
ATOM 1334 O O . LEU A 1 166 ? 21.466 3.136 -15.033 1.00 93.38 166 LEU A O 1
ATOM 1338 N N . ALA A 1 167 ? 22.431 4.887 -14.019 1.00 91.81 167 ALA A N 1
ATOM 1339 C CA . ALA A 1 167 ? 22.475 5.730 -15.209 1.00 91.81 167 ALA A CA 1
ATOM 1340 C C . ALA A 1 167 ? 23.354 5.105 -16.301 1.00 91.81 167 ALA A C 1
ATOM 1342 O O . ALA A 1 167 ? 22.929 5.030 -17.451 1.00 91.81 167 ALA A O 1
ATOM 1343 N N . THR A 1 168 ? 24.532 4.588 -15.937 1.00 94.00 168 THR A N 1
ATOM 1344 C CA . THR A 1 168 ? 25.424 3.886 -16.871 1.00 94.00 168 THR A CA 1
ATOM 1345 C C . THR A 1 168 ? 24.774 2.622 -17.432 1.00 94.00 168 THR A C 1
ATOM 1347 O O . THR A 1 168 ? 24.806 2.408 -18.640 1.00 94.00 168 THR A O 1
ATOM 1350 N N . MET A 1 169 ? 24.136 1.806 -16.587 1.00 93.62 169 MET A N 1
ATOM 1351 C CA . MET A 1 169 ? 23.415 0.603 -17.026 1.00 93.62 169 MET A CA 1
ATOM 1352 C C . MET A 1 169 ? 22.241 0.945 -17.949 1.00 93.62 169 MET A C 1
ATOM 1354 O O . MET A 1 169 ? 22.037 0.285 -18.962 1.00 93.62 169 MET A O 1
ATOM 1358 N N . THR A 1 170 ? 21.499 2.006 -17.630 1.00 92.25 170 THR A N 1
ATOM 1359 C CA . THR A 1 170 ? 20.367 2.475 -18.439 1.00 92.25 170 THR A CA 1
ATOM 1360 C C . THR A 1 170 ? 20.838 2.972 -19.803 1.00 92.25 170 THR A C 1
ATOM 1362 O O . THR A 1 170 ? 20.255 2.611 -20.821 1.00 92.25 170 THR A O 1
ATOM 1365 N N . ALA A 1 171 ? 21.918 3.758 -19.840 1.00 93.19 171 ALA A N 1
ATOM 1366 C CA . ALA A 1 171 ? 22.525 4.207 -21.088 1.00 93.19 171 ALA A CA 1
ATOM 1367 C C . ALA A 1 171 ? 23.020 3.020 -21.928 1.00 93.19 171 ALA A C 1
ATOM 1369 O O . ALA A 1 171 ? 22.730 2.963 -23.117 1.00 93.19 171 ALA A O 1
ATOM 1370 N N . ALA A 1 172 ? 23.682 2.039 -21.307 1.00 91.94 172 ALA A N 1
ATOM 1371 C CA . ALA A 1 172 ? 24.133 0.826 -21.987 1.00 91.94 172 ALA A CA 1
ATOM 1372 C C . ALA A 1 172 ? 22.965 -0.002 -22.553 1.00 91.94 172 ALA A C 1
ATOM 1374 O O . ALA A 1 172 ? 23.066 -0.524 -23.660 1.00 91.94 172 ALA A O 1
ATOM 1375 N N . MET A 1 173 ? 21.841 -0.086 -21.833 1.00 90.56 173 MET A N 1
ATOM 1376 C CA . MET A 1 173 ? 20.620 -0.737 -22.319 1.00 90.56 173 MET A CA 1
ATOM 1377 C C . MET A 1 173 ? 20.046 -0.010 -23.543 1.00 90.56 173 MET A C 1
ATOM 1379 O O . MET A 1 173 ? 19.752 -0.656 -24.551 1.00 90.56 173 MET A O 1
ATOM 1383 N N . PHE A 1 174 ? 19.957 1.324 -23.511 1.00 89.25 174 PHE A N 1
ATOM 1384 C CA . PHE A 1 174 ? 19.522 2.108 -24.673 1.00 89.25 174 PHE A CA 1
ATOM 1385 C C . PHE A 1 174 ? 20.473 1.957 -25.867 1.00 89.25 174 PHE A C 1
ATOM 1387 O O . PHE A 1 174 ? 20.013 1.751 -26.985 1.00 89.25 174 PHE A O 1
ATOM 1394 N N . SER A 1 175 ? 21.788 1.986 -25.642 1.00 89.75 175 SER A N 1
ATOM 1395 C CA . SER A 1 175 ? 22.777 1.736 -26.697 1.00 89.75 175 SER A CA 1
ATOM 1396 C C . SER A 1 175 ? 22.634 0.336 -27.295 1.00 89.75 175 SER A C 1
ATOM 1398 O O . SER A 1 175 ? 22.547 0.202 -28.509 1.00 89.75 175 SER A O 1
ATOM 1400 N N . SER A 1 176 ? 22.514 -0.703 -26.464 1.00 88.12 176 SER A N 1
ATOM 1401 C CA . SER A 1 176 ? 22.387 -2.086 -26.939 1.00 88.12 176 SER A CA 1
ATOM 1402 C C . SER A 1 176 ? 21.079 -2.341 -27.692 1.00 88.12 176 SER A C 1
ATOM 1404 O O . SER A 1 176 ? 21.058 -3.074 -28.679 1.00 88.12 176 SER A O 1
ATOM 1406 N N . THR A 1 177 ? 19.968 -1.763 -27.234 1.00 87.62 177 THR A N 1
ATOM 1407 C CA . THR A 1 177 ? 18.677 -1.878 -27.933 1.00 87.62 177 THR A CA 1
ATOM 1408 C C . THR A 1 177 ? 18.703 -1.149 -29.270 1.00 87.62 177 THR A C 1
ATOM 1410 O O . THR A 1 177 ? 18.208 -1.686 -30.259 1.00 87.62 177 THR A O 1
ATOM 1413 N N . PHE A 1 178 ? 19.340 0.021 -29.323 1.00 85.81 178 PHE A N 1
ATOM 1414 C CA . PHE A 1 178 ? 19.552 0.761 -30.559 1.00 85.81 178 PHE A CA 1
ATOM 1415 C C . PHE A 1 178 ? 20.433 -0.007 -31.558 1.00 85.81 178 PHE A C 1
ATOM 1417 O O . PHE A 1 178 ? 20.049 -0.148 -32.716 1.00 85.81 178 PHE A O 1
ATOM 1424 N N . GLU A 1 179 ? 21.565 -0.562 -31.118 1.00 85.81 179 GLU A N 1
ATOM 1425 C CA . GLU A 1 179 ? 22.450 -1.383 -31.960 1.00 85.81 179 GLU A CA 1
ATOM 1426 C C . GLU A 1 179 ? 21.705 -2.586 -32.555 1.00 85.81 179 GLU A C 1
ATOM 1428 O O . GLU A 1 179 ? 21.718 -2.774 -33.768 1.00 85.81 179 GLU A O 1
ATOM 1433 N N . LYS A 1 180 ? 20.937 -3.324 -31.742 1.00 86.19 180 LYS A N 1
ATOM 1434 C CA . LYS A 1 180 ? 20.120 -4.456 -32.220 1.00 86.19 180 LYS A CA 1
ATOM 1435 C C . LYS A 1 180 ? 19.080 -4.055 -33.266 1.00 86.19 180 LYS A C 1
ATOM 1437 O O . LYS A 1 180 ? 18.796 -4.832 -34.177 1.00 86.19 180 LYS A O 1
ATOM 1442 N N . LEU A 1 181 ? 18.469 -2.878 -33.122 1.00 84.69 181 LEU A N 1
ATOM 1443 C CA . LEU A 1 181 ? 17.527 -2.362 -34.116 1.00 84.69 181 LEU A CA 1
ATOM 1444 C C . LEU A 1 181 ? 18.252 -2.035 -35.422 1.00 84.69 181 LEU A C 1
ATOM 1446 O O . LEU A 1 181 ? 17.782 -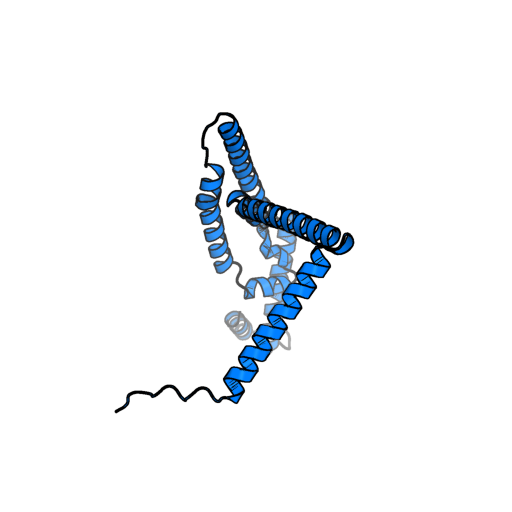2.433 -36.484 1.00 84.69 181 LEU A O 1
ATOM 1450 N N . CYS A 1 182 ? 19.407 -1.373 -35.345 1.00 81.88 182 CYS A N 1
ATOM 1451 C CA . CYS A 1 182 ? 20.248 -1.085 -36.507 1.00 81.88 182 CYS A CA 1
ATOM 1452 C C . CYS A 1 182 ? 20.689 -2.367 -37.234 1.00 81.88 182 CYS A C 1
ATOM 1454 O O . CYS A 1 182 ? 20.576 -2.434 -38.459 1.00 81.88 182 CYS A O 1
ATOM 1456 N N . ASP A 1 183 ? 21.089 -3.410 -36.500 1.00 82.81 183 ASP A N 1
ATOM 1457 C CA . ASP A 1 183 ? 21.423 -4.726 -37.065 1.00 82.81 183 ASP A CA 1
ATOM 1458 C C . ASP A 1 183 ? 20.227 -5.336 -37.815 1.00 82.81 183 ASP A C 1
ATOM 1460 O O . ASP A 1 183 ? 20.371 -5.844 -38.930 1.00 82.81 183 ASP A O 1
ATOM 1464 N N . GLY A 1 184 ? 19.020 -5.221 -37.247 1.00 79.94 184 GLY A N 1
ATOM 1465 C CA . GLY A 1 184 ? 17.772 -5.675 -37.868 1.00 79.94 184 GLY A CA 1
ATOM 1466 C C . GLY A 1 184 ? 17.394 -4.929 -39.154 1.00 79.94 184 GLY A C 1
ATOM 1467 O O . GLY A 1 184 ? 16.689 -5.485 -39.996 1.00 79.94 184 GLY A O 1
ATOM 1468 N N . PHE A 1 185 ? 17.887 -3.703 -39.339 1.00 77.44 185 PHE A N 1
ATOM 1469 C CA . PHE A 1 185 ? 17.701 -2.897 -40.551 1.00 77.44 185 PHE A CA 1
ATOM 1470 C C . PHE A 1 185 ? 18.825 -3.065 -41.586 1.00 77.44 185 PHE A C 1
ATOM 1472 O O . PHE A 1 185 ? 18.819 -2.367 -42.600 1.00 77.44 185 PHE A O 1
ATOM 1479 N N . GLY A 1 186 ? 19.748 -4.011 -41.377 1.00 69.62 186 GLY A N 1
ATOM 1480 C CA . GLY A 1 186 ? 20.779 -4.351 -42.357 1.00 69.62 186 GLY A CA 1
ATOM 1481 C C . GLY A 1 186 ? 22.105 -3.614 -42.170 1.00 69.62 186 GLY A C 1
ATOM 1482 O O . GLY A 1 186 ? 22.843 -3.462 -43.138 1.00 69.62 186 GLY A O 1
ATOM 1483 N N . ALA A 1 187 ? 22.446 -3.189 -40.947 1.00 67.81 187 ALA A N 1
ATOM 1484 C CA . ALA A 1 187 ? 23.777 -2.665 -40.609 1.00 67.81 187 ALA A CA 1
ATOM 1485 C C . ALA A 1 187 ? 24.870 -3.765 -40.584 1.00 67.81 187 ALA A C 1
ATOM 1487 O O . ALA A 1 187 ? 25.707 -3.810 -39.688 1.00 67.81 187 ALA A O 1
ATOM 1488 N N . THR A 1 188 ? 24.856 -4.697 -41.542 1.00 57.50 188 THR A N 1
ATOM 1489 C CA . THR A 1 188 ? 25.586 -5.973 -41.449 1.00 57.50 188 THR A CA 1
ATOM 1490 C C . THR A 1 188 ? 27.088 -5.881 -41.754 1.00 57.50 188 THR A C 1
ATOM 1492 O O . THR A 1 188 ? 27.792 -6.848 -41.498 1.00 57.50 188 THR A O 1
ATOM 1495 N N . ASP A 1 189 ? 27.600 -4.725 -42.196 1.00 56.69 189 ASP A N 1
ATOM 1496 C CA . ASP A 1 189 ? 29.021 -4.530 -42.549 1.00 56.69 189 ASP A CA 1
ATOM 1497 C C . ASP A 1 189 ? 29.677 -3.306 -41.866 1.00 56.69 189 ASP A C 1
ATOM 1499 O O . ASP A 1 189 ? 30.711 -2.805 -42.303 1.00 56.69 189 ASP A O 1
ATOM 1503 N N . GLY A 1 190 ? 29.094 -2.796 -40.774 1.00 57.84 190 GLY A N 1
ATOM 1504 C CA . GLY A 1 190 ? 29.662 -1.668 -40.015 1.00 57.84 190 GLY A CA 1
ATOM 1505 C C . GLY A 1 190 ? 29.436 -0.280 -40.631 1.00 57.84 190 GLY A C 1
ATOM 1506 O O . GLY A 1 190 ? 29.804 0.728 -40.026 1.00 57.84 190 GLY A O 1
ATOM 1507 N N . GLU A 1 191 ? 28.776 -0.193 -41.789 1.00 60.75 191 GLU A N 1
ATOM 1508 C CA . GLU A 1 191 ? 28.309 1.075 -42.354 1.00 60.75 191 GLU A CA 1
ATOM 1509 C C . GLU A 1 191 ? 26.951 1.465 -41.755 1.00 60.75 191 GLU A C 1
ATOM 1511 O O . GLU A 1 191 ? 25.879 1.118 -42.256 1.00 60.75 191 GLU A O 1
ATOM 1516 N N . LEU A 1 192 ? 26.994 2.226 -40.659 1.00 67.06 192 LEU A N 1
ATOM 1517 C CA . LEU A 1 192 ? 25.815 2.866 -40.084 1.00 67.06 192 LEU A CA 1
ATOM 1518 C C . LEU A 1 192 ? 25.361 4.021 -40.997 1.00 67.06 192 LEU A C 1
ATOM 1520 O O . LEU A 1 192 ? 25.734 5.181 -40.807 1.00 67.06 192 LEU A O 1
ATOM 1524 N N . THR A 1 193 ? 24.578 3.708 -42.029 1.00 75.06 193 THR A N 1
ATOM 1525 C CA . THR A 1 193 ? 24.004 4.731 -42.911 1.00 75.06 193 THR A CA 1
ATOM 1526 C C . THR A 1 193 ? 22.965 5.570 -42.167 1.00 75.06 193 THR A C 1
ATOM 1528 O O . THR A 1 193 ? 22.169 5.068 -41.375 1.00 75.06 193 THR A O 1
ATOM 1531 N N . MET A 1 194 ? 22.943 6.878 -42.444 1.00 76.56 194 MET A N 1
ATOM 1532 C CA . MET A 1 194 ? 22.059 7.833 -41.760 1.00 76.56 194 MET A CA 1
ATOM 1533 C C . MET A 1 194 ? 20.567 7.468 -41.885 1.00 76.56 194 MET A C 1
ATOM 1535 O O . MET A 1 194 ? 19.802 7.742 -40.965 1.00 76.56 194 MET A O 1
ATOM 1539 N N . ASP A 1 195 ? 20.163 6.806 -42.977 1.00 76.81 195 ASP A N 1
ATOM 1540 C CA . ASP A 1 195 ? 18.791 6.315 -43.192 1.00 76.81 195 ASP A CA 1
ATOM 1541 C C . ASP A 1 195 ? 18.420 5.152 -42.250 1.00 76.81 195 ASP A C 1
ATOM 1543 O O . ASP A 1 195 ? 17.312 5.114 -41.714 1.00 76.81 195 ASP A O 1
ATOM 1547 N N . VAL A 1 196 ? 19.359 4.237 -41.978 1.00 77.50 196 VAL A N 1
ATOM 1548 C CA . VAL A 1 196 ? 19.166 3.121 -41.035 1.00 77.50 196 VAL A CA 1
ATOM 1549 C C . VAL A 1 196 ? 19.027 3.643 -39.606 1.00 77.50 196 VAL A C 1
ATOM 1551 O O . VAL A 1 196 ? 18.084 3.278 -38.905 1.00 77.50 196 VAL A O 1
ATOM 1554 N N . THR A 1 197 ? 19.898 4.572 -39.205 1.00 77.12 197 THR A N 1
ATOM 1555 C CA . THR A 1 197 ? 19.837 5.249 -37.900 1.00 77.12 197 THR A CA 1
ATOM 1556 C C . THR A 1 197 ? 18.491 5.950 -37.708 1.00 77.12 197 THR A C 1
ATOM 1558 O O . THR A 1 197 ? 17.860 5.827 -36.659 1.00 77.12 197 THR A O 1
ATOM 1561 N N . LEU A 1 198 ? 18.019 6.669 -38.731 1.00 79.81 198 LEU A N 1
ATOM 1562 C CA . LEU A 1 198 ? 16.773 7.431 -38.670 1.00 79.81 198 LEU A CA 1
ATOM 1563 C C . LEU A 1 198 ? 15.550 6.502 -38.575 1.00 79.81 198 LEU A C 1
ATOM 1565 O O . LEU A 1 198 ? 14.666 6.751 -37.755 1.00 79.81 198 LEU A O 1
ATOM 1569 N N . LYS A 1 199 ? 15.532 5.390 -39.322 1.00 80.06 199 LYS A N 1
ATOM 1570 C CA . LYS A 1 199 ? 14.492 4.348 -39.212 1.00 80.06 199 LYS A CA 1
ATOM 1571 C C . LYS A 1 199 ? 14.481 3.662 -37.848 1.00 80.06 199 LYS A C 1
ATOM 1573 O O . LYS A 1 199 ? 13.406 3.458 -37.289 1.00 80.06 199 LYS A O 1
ATOM 1578 N N . ALA A 1 200 ? 15.652 3.351 -37.291 1.00 77.56 200 ALA A N 1
ATOM 1579 C CA . ALA A 1 200 ? 15.760 2.772 -35.955 1.00 77.56 200 ALA A CA 1
ATOM 1580 C C . ALA A 1 200 ? 15.212 3.725 -34.878 1.00 77.56 200 ALA A C 1
ATOM 1582 O O . ALA A 1 200 ? 14.439 3.299 -34.022 1.00 77.56 200 ALA A O 1
ATOM 1583 N N . TYR A 1 201 ? 15.522 5.024 -34.961 1.00 78.50 201 TYR A N 1
ATOM 1584 C CA . TYR A 1 201 ? 14.982 6.033 -34.040 1.00 78.50 201 TYR A CA 1
ATOM 1585 C C . TYR A 1 201 ? 13.467 6.228 -34.145 1.00 78.50 201 TYR A C 1
ATOM 1587 O O . TYR A 1 201 ? 12.837 6.555 -33.148 1.00 78.50 201 TYR A O 1
ATOM 1595 N N . GLN A 1 202 ? 12.870 6.044 -35.324 1.00 81.25 202 GLN A N 1
ATOM 1596 C CA . GLN A 1 202 ? 11.417 6.160 -35.503 1.00 81.25 202 GLN A CA 1
ATOM 1597 C C . GLN A 1 202 ? 10.628 4.979 -34.914 1.00 81.25 202 GLN A C 1
ATOM 1599 O O . GLN A 1 202 ? 9.412 5.082 -34.764 1.00 81.25 202 GLN A O 1
ATOM 1604 N N . MET A 1 203 ? 11.301 3.866 -34.614 1.00 75.06 203 MET A N 1
ATOM 1605 C CA . MET A 1 203 ? 10.701 2.644 -34.063 1.00 75.06 203 MET A CA 1
ATOM 1606 C C . MET A 1 203 ? 10.870 2.509 -32.539 1.00 75.06 203 MET A C 1
ATOM 1608 O O . MET A 1 203 ? 10.264 1.610 -31.952 1.00 75.06 203 MET A O 1
ATOM 1612 N N . LEU A 1 204 ? 11.694 3.365 -31.923 1.00 66.38 204 LEU A N 1
ATOM 1613 C CA . LEU A 1 204 ? 11.896 3.495 -30.471 1.00 66.38 204 LEU A CA 1
ATOM 1614 C C . LEU A 1 204 ? 10.780 4.325 -29.822 1.00 66.38 204 LEU A C 1
ATOM 1616 O O . LEU A 1 204 ? 10.337 3.929 -28.720 1.00 66.38 204 LEU A O 1
#

pLDDT: mean 83.26, std 11.54, range [38.78, 95.12]

Radius of gyration: 36.32 Å; chains: 1; bounding box: 91×57×77 Å

Sequence (204 aa):
EGTGIPAPESALSSWLDAYRAENERRQEMADAAFSATPLGNLINKSLDAQEKQDKTITLAGDARKQARGAVDEAMASLRLLPSYLRDPLIRHLSFLRKKQEADRRKGKKSWQAERYARGTLRKIFERLDRTDGRWLTPGYRSLAGRERLDDLLYLPQLNKHQIQTLATMTAAMFSSTFEKLCDGFGATDGELTMDVTLKAYQML

Organism: NCBI:txid656447